Protein AF-A0A9Q3J337-F1 (afdb_monomer)

Radius of gyration: 27.59 Å; Cα contacts (8 Å, |Δi|>4): 199; chains: 1; bounding box: 53×67×73 Å

Secondary structure (DSSP, 8-state):
--BHHHHHHHHHHT-BTTBGGGPPPPPPHHHHHHHHHHHHHTT----S--PPPPTT--GGGHHHHHHHHHHHTT-SS----SSS-TTSHHHHHHHHHHHHHHHHHHHTTTTTTSB--GGG-SHHHHHHHHHHHHHHHHHHHHHHTS-HHHHHHHHHHHHHHHHHHHHHHHHHHHHHHTT-HHHHHHTTSGGGG-SEEEEEETTEEEEEE---TTS-HHHHHHHHHHHHHHHHHHHHHHHHHHHHTT--S-----

Nearest PDB structures (foldseek):
  6s7v-assembly1_A  TM=2.702E-01  e=8.718E+00  Staphylococcus aureus

pLDDT: mean 78.6, std 14.68, range [36.53, 95.12]

Solvent-accessible surface area (backbone atoms only — not comparable to full-atom values): 14930 Å² total; per-residue (Å²): 135,69,45,43,67,56,55,50,50,35,58,59,41,63,34,58,87,90,44,64,87,51,56,57,68,55,65,52,72,66,60,43,51,51,25,48,55,43,33,64,76,70,60,76,63,99,59,96,76,72,79,78,77,70,90,77,54,52,66,88,43,54,66,57,48,51,50,48,61,33,47,73,32,74,35,95,68,61,56,53,54,64,88,54,57,72,88,33,68,58,34,50,50,43,52,50,54,48,51,56,48,49,52,49,33,60,72,42,50,75,42,71,92,32,70,72,65,75,90,53,77,44,66,69,58,47,49,56,54,46,50,59,47,47,56,51,50,43,51,52,50,60,47,69,78,40,56,70,69,58,54,52,53,52,52,50,52,53,51,51,50,52,50,20,41,53,51,19,54,51,51,22,53,50,22,55,74,71,69,35,62,75,65,22,60,62,37,74,45,40,68,74,60,48,61,54,46,86,41,78,54,95,89,39,86,40,78,43,78,51,76,66,81,88,56,52,70,70,61,51,52,50,49,56,48,52,54,50,52,54,50,50,53,50,51,49,54,54,52,54,50,59,57,59,78,66,60,82,88,86,86,84,90,130

Organism: NCBI:txid1389203

Foldseek 3Di:
DQALLNVLVCVQQVPDDPPLLSGDDADDPVLQVQLLVLCVVVVLDQDQDDDADPLPPAPVCLVVVLCVLQVSSVHRGQHHNLVDACPDSSNVSSLSSSLVSSRVCVSNVVCVVHDDDPVCSTSVSSSVVVNVVSVVSSVVVVVSVDDPVVNVVVVVVVVLLVVLLVLLVQLLVLCVVVVNVVSSVCSPDSCSSDQWDFDQDPNDTDIDRDPPPVDDPVNVVVVVVSVVVSVVVVVVVVVVVVVVVPDDDDPDDD

Structure (mmCIF, N/CA/C/O backbone):
data_AF-A0A9Q3J337-F1
#
_entry.id   AF-A0A9Q3J337-F1
#
loop_
_atom_site.group_PDB
_atom_site.id
_atom_site.type_symbol
_atom_site.label_atom_id
_atom_site.label_alt_id
_atom_site.label_comp_id
_atom_site.label_asym_id
_atom_site.label_entity_id
_atom_site.label_seq_id
_atom_site.pdbx_PDB_ins_code
_atom_site.Cartn_x
_atom_site.Cartn_y
_atom_site.Cartn_z
_atom_site.occupancy
_atom_site.B_iso_or_equiv
_atom_site.auth_seq_id
_atom_site.auth_comp_id
_atom_site.auth_asym_id
_atom_site.auth_atom_id
_atom_site.pdbx_PDB_model_num
ATOM 1 N N . MET A 1 1 ? 14.964 -9.872 5.506 1.00 45.00 1 MET A N 1
ATOM 2 C CA . MET A 1 1 ? 15.287 -9.765 4.066 1.00 45.00 1 MET A CA 1
ATOM 3 C C . MET A 1 1 ? 14.376 -8.753 3.402 1.00 45.00 1 MET A C 1
ATOM 5 O O . MET A 1 1 ? 13.174 -8.799 3.635 1.00 45.00 1 MET A O 1
ATOM 9 N N . ARG A 1 2 ? 14.932 -7.830 2.609 1.00 67.38 2 ARG A N 1
ATOM 10 C CA . ARG A 1 2 ? 14.151 -6.995 1.682 1.00 67.38 2 ARG A CA 1
ATOM 11 C C . ARG A 1 2 ? 13.839 -7.856 0.442 1.00 67.38 2 ARG A C 1
ATOM 13 O O . ARG A 1 2 ? 14.670 -8.668 0.058 1.00 67.38 2 ARG A O 1
ATOM 20 N N . SER A 1 3 ? 12.635 -7.760 -0.119 1.00 83.94 3 SER A N 1
ATOM 21 C CA . SER A 1 3 ? 12.259 -8.501 -1.339 1.00 83.94 3 SER A CA 1
ATOM 22 C C . SER A 1 3 ? 12.886 -7.848 -2.577 1.00 83.94 3 SER A C 1
ATOM 24 O O . SER A 1 3 ? 12.997 -6.621 -2.611 1.00 83.94 3 SER A O 1
ATOM 26 N N . ALA A 1 4 ? 13.238 -8.633 -3.601 1.00 87.50 4 ALA A N 1
ATOM 27 C CA . ALA A 1 4 ? 13.721 -8.112 -4.886 1.00 87.50 4 ALA A CA 1
ATOM 28 C C . ALA A 1 4 ? 12.707 -7.142 -5.532 1.00 87.50 4 ALA A C 1
ATOM 30 O O . ALA A 1 4 ? 13.088 -6.089 -6.038 1.00 87.50 4 ALA A O 1
ATOM 31 N N . VAL A 1 5 ? 11.404 -7.432 -5.417 1.00 87.94 5 VAL A N 1
ATOM 32 C CA . VAL A 1 5 ? 10.317 -6.557 -5.905 1.00 87.94 5 VAL A CA 1
ATOM 33 C C . VAL A 1 5 ? 10.336 -5.206 -5.191 1.00 87.94 5 VAL A C 1
ATOM 35 O O . VAL A 1 5 ? 10.196 -4.159 -5.818 1.00 87.94 5 VAL A O 1
ATOM 38 N N . HIS A 1 6 ? 10.553 -5.211 -3.873 1.00 87.31 6 HIS A N 1
ATOM 39 C CA . HIS A 1 6 ? 10.662 -3.975 -3.099 1.00 87.31 6 HIS A CA 1
ATOM 40 C C . HIS A 1 6 ? 11.883 -3.157 -3.533 1.00 87.31 6 HIS A C 1
ATOM 42 O O . HIS A 1 6 ? 11.748 -1.963 -3.784 1.00 87.31 6 HIS A O 1
ATOM 48 N N . ALA A 1 7 ? 13.048 -3.799 -3.670 1.00 88.69 7 ALA A N 1
ATOM 49 C CA . ALA A 1 7 ? 14.272 -3.135 -4.113 1.00 88.69 7 ALA A CA 1
ATOM 50 C C . ALA A 1 7 ? 14.105 -2.492 -5.500 1.00 88.69 7 ALA A C 1
ATOM 52 O O . ALA A 1 7 ? 14.473 -1.334 -5.691 1.00 88.69 7 ALA A O 1
ATOM 53 N N . HIS A 1 8 ? 13.477 -3.204 -6.438 1.00 91.31 8 HIS A N 1
ATOM 54 C CA . HIS A 1 8 ? 13.225 -2.685 -7.779 1.00 91.31 8 HIS A CA 1
ATOM 55 C C . HIS A 1 8 ? 12.235 -1.520 -7.797 1.00 91.31 8 HIS A C 1
ATOM 57 O O . HIS A 1 8 ? 12.436 -0.540 -8.510 1.00 91.31 8 HIS A O 1
ATOM 63 N N . CYS A 1 9 ? 11.192 -1.582 -6.968 1.00 90.38 9 CYS A N 1
ATOM 64 C CA . CYS A 1 9 ? 10.221 -0.498 -6.868 1.00 90.38 9 CYS A CA 1
ATOM 65 C C . CYS A 1 9 ? 10.847 0.783 -6.312 1.00 90.38 9 CYS A C 1
ATOM 67 O O . CYS A 1 9 ? 10.641 1.858 -6.870 1.00 90.38 9 CYS A O 1
ATOM 69 N N . VAL A 1 10 ? 11.663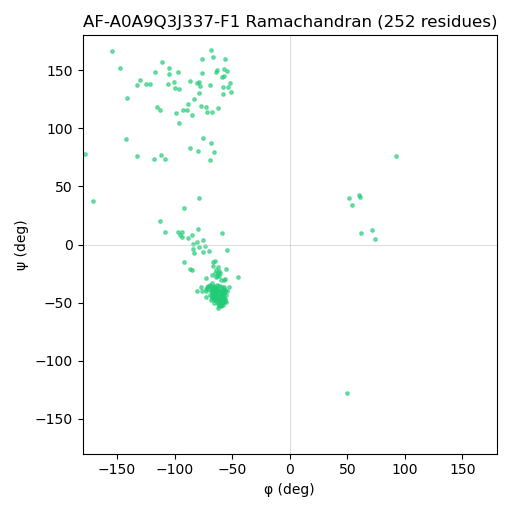 0.658 -5.262 1.00 89.06 10 VAL A N 1
ATOM 70 C CA . VAL A 1 10 ? 12.423 1.777 -4.686 1.00 89.06 10 VAL A CA 1
ATOM 71 C C . VAL A 1 10 ? 13.377 2.377 -5.723 1.00 89.06 10 VAL A C 1
ATOM 73 O O . VAL A 1 10 ? 13.432 3.598 -5.859 1.00 89.06 10 VAL A O 1
ATOM 76 N N . PHE A 1 11 ? 14.063 1.532 -6.501 1.00 90.94 11 PHE A N 1
ATOM 77 C CA . PHE A 1 11 ? 14.939 1.964 -7.591 1.00 90.94 11 PHE A CA 1
ATOM 78 C C . PHE A 1 11 ? 14.189 2.770 -8.665 1.00 9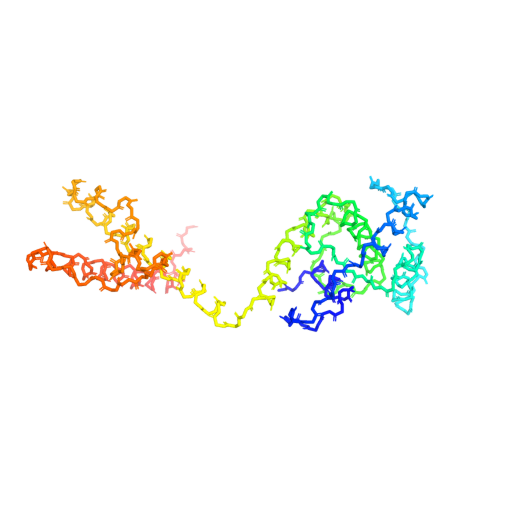0.94 11 PHE A C 1
ATOM 80 O O . PHE A 1 11 ? 14.588 3.895 -8.969 1.00 90.94 11 PHE A O 1
ATOM 87 N N . LEU A 1 12 ? 13.088 2.238 -9.210 1.00 92.56 12 LEU A N 1
ATOM 88 C CA . LEU A 1 12 ? 12.334 2.904 -10.279 1.00 92.56 12 LEU A CA 1
ATOM 89 C C . LEU A 1 12 ? 11.674 4.205 -9.811 1.00 92.56 12 LEU A C 1
ATOM 91 O O . LEU A 1 12 ? 11.737 5.212 -10.515 1.00 92.56 12 LEU A O 1
ATOM 95 N N . LEU A 1 13 ? 11.086 4.206 -8.612 1.00 91.88 13 LEU A N 1
ATOM 96 C CA . LEU A 1 13 ? 10.466 5.397 -8.024 1.00 91.88 13 LEU A CA 1
ATOM 97 C C . LEU A 1 13 ? 11.492 6.409 -7.491 1.00 91.88 13 LEU A C 1
ATOM 99 O O . LEU A 1 13 ? 11.098 7.496 -7.079 1.00 91.88 13 LEU A O 1
ATOM 103 N N . LYS A 1 14 ? 12.790 6.069 -7.495 1.00 88.88 14 LYS A N 1
ATOM 104 C CA . LYS A 1 14 ? 13.887 6.878 -6.936 1.00 88.88 14 LYS A CA 1
ATOM 105 C C . LYS A 1 14 ? 13.667 7.278 -5.471 1.00 88.88 14 LYS A C 1
ATOM 107 O O . LYS A 1 14 ? 14.092 8.350 -5.043 1.00 88.88 14 LYS A O 1
ATOM 112 N N . VAL A 1 15 ? 13.028 6.401 -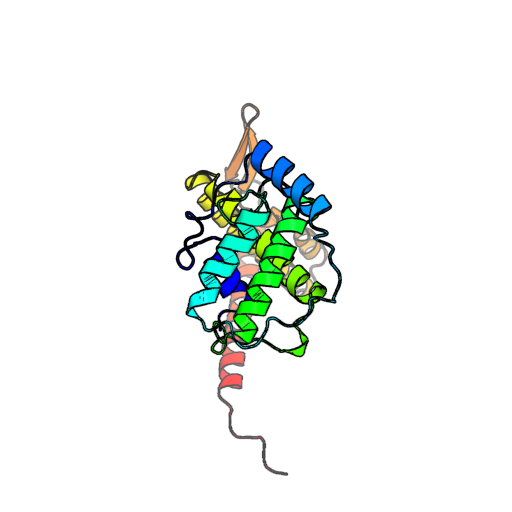4.699 1.00 84.69 15 VAL A N 1
ATOM 113 C CA . VAL A 1 15 ? 12.776 6.618 -3.269 1.00 84.69 15 VAL A CA 1
ATOM 114 C C . VAL A 1 15 ? 14.058 6.330 -2.492 1.00 84.69 15 VAL A C 1
ATOM 116 O O . VAL A 1 15 ? 14.742 5.341 -2.753 1.00 84.69 15 VAL A O 1
ATOM 119 N N . ARG A 1 16 ? 14.407 7.183 -1.524 1.00 74.44 16 ARG A N 1
ATOM 120 C CA . ARG A 1 16 ? 15.533 6.918 -0.615 1.00 74.44 16 ARG A CA 1
ATOM 121 C C . ARG A 1 16 ? 15.034 6.138 0.601 1.00 74.44 16 ARG A C 1
ATOM 123 O O . ARG A 1 16 ? 14.232 6.636 1.383 1.00 74.44 16 ARG A O 1
ATOM 130 N N . ASP A 1 17 ? 15.512 4.907 0.768 1.00 65.06 17 ASP A N 1
ATOM 131 C CA . ASP A 1 17 ? 15.174 4.038 1.904 1.00 65.06 17 ASP A CA 1
ATOM 132 C C . ASP A 1 17 ? 13.656 3.920 2.181 1.00 65.06 17 ASP A C 1
ATOM 134 O O . ASP A 1 17 ? 12.881 3.553 1.301 1.00 65.06 17 ASP A O 1
ATOM 138 N N . LYS A 1 18 ? 13.232 4.156 3.431 1.00 66.62 18 LYS A N 1
ATOM 139 C CA . LYS A 1 18 ? 11.835 4.140 3.893 1.00 66.62 18 LYS A CA 1
ATOM 140 C C . LYS A 1 18 ? 11.203 5.536 3.859 1.00 66.62 18 LYS A C 1
ATOM 142 O O . LYS A 1 18 ? 10.135 5.723 4.443 1.00 66.62 18 LYS A O 1
ATOM 147 N N . ASP A 1 19 ? 11.867 6.514 3.245 1.00 73.06 19 ASP A N 1
ATOM 148 C CA . ASP A 1 19 ? 11.379 7.885 3.184 1.00 73.06 19 ASP A CA 1
ATOM 149 C C . ASP A 1 19 ? 10.439 8.080 1.991 1.00 73.06 19 ASP A C 1
ATOM 151 O O . ASP A 1 19 ? 10.810 8.548 0.911 1.00 73.06 19 ASP A O 1
ATOM 155 N N . PHE A 1 20 ? 9.179 7.710 2.206 1.00 74.25 20 PHE A N 1
ATOM 156 C CA . PHE A 1 20 ? 8.126 7.843 1.205 1.00 74.25 20 PHE A CA 1
ATOM 157 C C . PHE A 1 20 ? 7.720 9.297 0.930 1.00 74.25 20 PHE A C 1
ATOM 159 O O . PHE A 1 20 ? 6.956 9.518 -0.005 1.00 74.25 20 PHE A O 1
ATOM 166 N N . SER A 1 21 ? 8.240 10.290 1.670 1.00 74.12 21 SER A N 1
ATOM 167 C CA . SER A 1 21 ? 8.026 11.709 1.335 1.00 74.12 21 SER A CA 1
ATOM 168 C C . SER A 1 21 ? 8.600 12.072 -0.041 1.00 74.12 21 SER A C 1
ATOM 170 O O . SER A 1 21 ? 8.120 12.996 -0.690 1.00 74.12 21 SER A O 1
ATOM 172 N N . SER A 1 22 ? 9.565 11.280 -0.518 1.00 81.25 22 SER A N 1
ATOM 173 C CA . SER A 1 22 ? 10.190 11.397 -1.836 1.00 81.25 22 SER A CA 1
ATOM 174 C C . SER A 1 22 ? 9.438 10.687 -2.972 1.00 81.25 22 SER A C 1
ATOM 176 O O . SER A 1 22 ? 9.967 10.588 -4.080 1.00 81.25 22 SER A O 1
ATOM 178 N N . LEU A 1 23 ? 8.224 10.168 -2.729 1.00 86.94 23 LEU A N 1
ATOM 179 C CA . LEU A 1 23 ? 7.431 9.537 -3.786 1.00 86.94 23 LEU A CA 1
ATOM 180 C C . LEU A 1 23 ? 7.169 10.526 -4.938 1.00 86.94 23 LEU A C 1
ATOM 182 O O . LEU A 1 23 ? 6.803 11.677 -4.687 1.00 86.94 23 LEU A O 1
ATOM 186 N N . PRO A 1 24 ? 7.316 10.092 -6.204 1.00 88.75 24 PRO A N 1
ATOM 187 C CA . PRO A 1 24 ? 7.120 10.971 -7.346 1.00 88.75 24 PRO A CA 1
ATOM 188 C C . PRO A 1 24 ? 5.671 11.454 -7.426 1.00 88.75 24 PRO A C 1
ATOM 190 O O . PRO A 1 24 ? 4.736 10.728 -7.087 1.00 88.75 24 PRO A O 1
ATOM 193 N N . ALA A 1 25 ? 5.481 12.671 -7.933 1.00 88.94 25 ALA A N 1
ATOM 194 C CA . ALA A 1 25 ? 4.158 13.187 -8.262 1.00 88.94 25 ALA A CA 1
ATOM 195 C C . ALA A 1 25 ? 3.436 12.260 -9.267 1.00 88.94 25 ALA A C 1
ATOM 197 O O . ALA A 1 25 ? 4.112 11.606 -10.083 1.00 88.94 25 ALA A O 1
ATOM 198 N N . PRO A 1 26 ? 2.088 12.210 -9.236 1.00 91.12 26 PRO A N 1
ATOM 199 C CA . PRO A 1 26 ? 1.321 11.507 -10.263 1.00 91.12 26 PRO A CA 1
ATOM 200 C C . PRO A 1 26 ? 1.661 12.051 -11.668 1.00 91.12 26 PRO A C 1
ATOM 202 O O . PRO A 1 26 ? 2.238 13.141 -11.787 1.00 91.12 26 PRO A O 1
ATOM 205 N N . PRO A 1 27 ? 1.388 11.289 -12.741 1.00 93.62 27 PRO A N 1
ATOM 206 C CA . PRO A 1 27 ? 1.545 11.804 -14.099 1.00 93.62 27 PRO A CA 1
ATOM 207 C C . PRO A 1 27 ? 0.571 12.968 -14.332 1.00 93.62 27 PRO A C 1
ATOM 209 O O . PRO A 1 27 ? -0.513 12.995 -13.745 1.00 93.62 27 PRO A O 1
ATOM 212 N N . SER A 1 28 ? 0.929 13.919 -15.198 1.00 93.25 28 SER A N 1
ATOM 213 C CA . SER A 1 28 ? -0.074 14.861 -15.712 1.00 93.25 28 SER A CA 1
ATOM 214 C C . SER A 1 28 ? -1.097 14.128 -16.590 1.00 93.25 28 SER A C 1
ATOM 216 O O . SER A 1 28 ? -0.836 13.027 -17.079 1.00 93.25 28 SER A O 1
ATOM 218 N N . THR A 1 29 ? -2.263 14.738 -16.821 1.00 91.56 29 THR A N 1
ATOM 219 C CA . THR A 1 29 ? -3.286 14.180 -17.723 1.00 91.56 29 THR A CA 1
ATOM 220 C C . THR A 1 29 ? -2.718 13.906 -19.117 1.00 91.56 29 THR A C 1
ATOM 222 O O . THR A 1 29 ? -2.917 12.823 -19.657 1.00 91.56 29 THR A O 1
ATOM 225 N N . GLU A 1 30 ? -1.928 14.842 -19.646 1.00 92.00 30 GLU A N 1
ATOM 226 C CA . GLU A 1 30 ? -1.266 14.717 -20.946 1.00 92.00 30 GLU A CA 1
ATOM 227 C C . GLU A 1 30 ? -0.207 13.600 -20.954 1.00 92.00 30 GLU A C 1
ATOM 229 O O . GLU A 1 30 ? -0.229 12.742 -21.835 1.00 92.00 30 GLU A O 1
ATOM 234 N N . GLU A 1 31 ? 0.673 13.539 -19.938 1.00 91.25 31 GLU A N 1
ATOM 235 C CA . GLU A 1 31 ? 1.664 12.453 -19.793 1.00 91.25 31 GLU A CA 1
ATOM 236 C C . GLU A 1 31 ? 0.969 11.081 -19.774 1.00 91.25 31 GLU A C 1
ATOM 238 O O . GLU A 1 31 ? 1.452 10.114 -20.368 1.00 91.25 31 GLU A O 1
ATOM 243 N N . ARG A 1 32 ? -0.177 10.998 -19.092 1.00 92.75 32 ARG A N 1
ATOM 244 C CA . ARG A 1 32 ? -0.965 9.775 -18.939 1.00 92.75 32 ARG A CA 1
ATOM 245 C C . ARG A 1 32 ? -1.591 9.321 -20.255 1.00 92.75 32 ARG A C 1
ATOM 247 O O . ARG A 1 32 ? -1.497 8.142 -20.590 1.00 92.75 32 ARG A O 1
ATOM 254 N N . GLU A 1 33 ? -2.229 10.232 -20.982 1.00 91.19 33 GLU A N 1
ATOM 255 C CA . GLU A 1 33 ? -2.924 9.936 -22.239 1.00 91.19 33 GLU A CA 1
ATOM 256 C C . GLU A 1 33 ? -1.948 9.546 -23.351 1.00 91.19 33 GLU A C 1
ATOM 258 O O . GLU A 1 33 ? -2.140 8.511 -23.996 1.00 91.19 33 GLU A O 1
ATOM 263 N N . ILE A 1 34 ? -0.851 10.299 -23.501 1.00 91.12 34 ILE A N 1
ATOM 264 C CA . ILE A 1 34 ? 0.201 10.000 -24.481 1.00 91.12 34 ILE A CA 1
ATOM 265 C C . ILE A 1 34 ? 0.786 8.610 -24.223 1.00 91.12 34 ILE A C 1
ATOM 267 O O . ILE A 1 34 ? 0.900 7.807 -25.149 1.00 91.12 34 ILE A O 1
ATOM 271 N N . ALA A 1 35 ? 1.116 8.288 -22.969 1.00 90.62 35 ALA A N 1
ATOM 272 C CA . ALA A 1 35 ? 1.717 7.001 -22.638 1.00 90.62 35 ALA A CA 1
ATOM 273 C C . ALA A 1 35 ? 0.788 5.821 -22.956 1.00 90.62 35 ALA A C 1
ATOM 275 O O . ALA A 1 35 ? 1.243 4.824 -23.518 1.00 90.62 35 ALA A O 1
ATOM 276 N N . ILE A 1 36 ? -0.509 5.933 -22.643 1.00 89.19 36 ILE A N 1
ATOM 277 C CA . ILE A 1 36 ? -1.503 4.893 -22.959 1.00 89.19 36 ILE A CA 1
ATOM 278 C C . ILE A 1 36 ? -1.643 4.728 -24.476 1.00 89.19 36 ILE A C 1
ATOM 280 O O . ILE A 1 36 ? -1.618 3.601 -24.976 1.00 89.19 36 ILE A O 1
ATOM 284 N N . GLN A 1 37 ? -1.748 5.834 -25.217 1.00 89.31 37 GLN A N 1
ATOM 285 C CA . GLN A 1 37 ? -1.861 5.799 -26.672 1.00 89.31 37 GLN A CA 1
ATOM 286 C C . GLN A 1 37 ? -0.633 5.130 -27.298 1.00 89.31 37 GLN A C 1
ATOM 288 O O . GLN A 1 37 ? -0.771 4.197 -28.090 1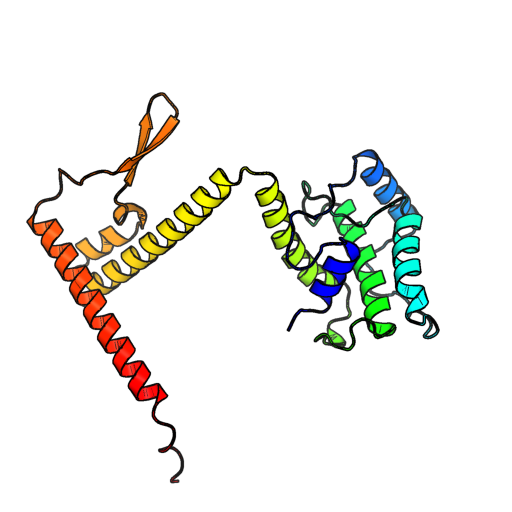.00 89.31 37 GLN A O 1
ATOM 293 N N . VAL A 1 38 ? 0.573 5.562 -26.928 1.00 87.44 38 VAL A N 1
ATOM 294 C CA . VAL A 1 38 ? 1.828 5.013 -27.457 1.00 87.44 38 VAL A CA 1
ATOM 295 C C . VAL A 1 38 ? 1.987 3.537 -27.086 1.00 87.44 38 VAL A C 1
ATOM 297 O O . VAL A 1 38 ? 2.360 2.730 -27.937 1.00 87.44 38 VAL A O 1
ATOM 300 N N . ALA A 1 39 ? 1.633 3.145 -25.860 1.00 85.00 39 ALA A N 1
ATOM 301 C CA . ALA A 1 39 ? 1.662 1.748 -25.429 1.00 85.00 39 ALA A CA 1
ATOM 302 C C . ALA A 1 39 ? 0.776 0.836 -26.290 1.00 85.00 39 ALA A C 1
ATOM 304 O O . ALA A 1 39 ? 1.199 -0.272 -26.634 1.00 85.00 39 ALA A O 1
ATOM 305 N N . GLY A 1 40 ? -0.416 1.313 -26.667 1.00 82.19 40 GLY A N 1
ATOM 306 C CA . GLY A 1 40 ? -1.315 0.606 -27.579 1.00 82.19 40 GLY A CA 1
ATOM 307 C C . GLY A 1 40 ? -0.671 0.336 -28.941 1.00 82.19 40 GLY A C 1
ATOM 308 O O . GLY A 1 40 ? -0.732 -0.786 -29.436 1.00 82.19 40 GLY A O 1
ATOM 309 N N . HIS A 1 41 ? 0.032 1.325 -29.504 1.00 80.88 41 HIS A N 1
ATOM 310 C CA . HIS A 1 41 ? 0.747 1.180 -30.781 1.00 80.88 41 HIS A CA 1
ATOM 311 C C . HIS A 1 41 ? 1.967 0.256 -30.680 1.00 80.88 41 HIS A C 1
ATOM 313 O O . HIS A 1 41 ? 2.265 -0.485 -31.611 1.00 80.88 41 HIS A O 1
ATOM 319 N N . LEU A 1 42 ? 2.669 0.278 -29.545 1.00 77.00 42 LEU A N 1
ATOM 320 C CA . LEU A 1 42 ? 3.849 -0.554 -29.300 1.00 77.00 42 LEU A CA 1
ATOM 321 C C . LEU A 1 42 ? 3.512 -2.007 -28.935 1.00 77.00 42 LEU A C 1
ATOM 323 O O . LEU A 1 42 ? 4.426 -2.798 -28.698 1.00 77.00 42 LEU A O 1
ATOM 327 N N . GLY A 1 43 ? 2.228 -2.363 -28.835 1.00 69.75 43 GLY A N 1
ATOM 328 C CA . GLY A 1 43 ? 1.815 -3.708 -28.451 1.00 69.75 43 GLY A CA 1
ATOM 329 C C . GLY A 1 43 ? 2.310 -4.087 -27.056 1.00 69.75 43 GLY A C 1
ATOM 330 O O . GLY A 1 43 ? 2.757 -5.215 -26.841 1.00 69.75 43 GLY A O 1
ATOM 331 N N . TYR A 1 44 ? 2.258 -3.158 -26.094 1.00 69.56 44 TYR A N 1
ATOM 332 C CA . TYR A 1 44 ? 2.418 -3.491 -24.676 1.00 69.56 44 TYR A CA 1
ATOM 333 C C . TYR A 1 44 ? 1.225 -4.355 -24.237 1.00 69.56 44 TYR A C 1
ATOM 335 O O . TYR A 1 44 ? 0.253 -3.871 -23.670 1.00 69.56 44 TYR A O 1
ATOM 343 N N . VAL A 1 45 ? 1.279 -5.647 -24.563 1.00 60.12 45 VAL A N 1
ATOM 344 C CA . VAL A 1 45 ? 0.270 -6.635 -24.183 1.00 60.12 45 VAL A CA 1
ATOM 345 C C . VAL A 1 45 ? 0.786 -7.410 -22.967 1.00 60.12 45 VAL A C 1
ATOM 347 O O . VAL A 1 45 ? 1.937 -7.862 -22.987 1.00 60.12 45 VAL A O 1
ATOM 350 N N . PRO A 1 46 ? -0.045 -7.639 -21.935 1.00 50.50 46 PRO A N 1
ATOM 351 C CA . PRO A 1 46 ? 0.243 -8.619 -20.899 1.00 50.50 46 PRO A CA 1
ATOM 352 C C . PRO A 1 46 ? 0.155 -10.022 -21.517 1.00 50.50 46 PRO A C 1
ATOM 354 O O . PRO A 1 46 ? -0.902 -10.646 -21.543 1.00 50.50 46 PRO A O 1
ATOM 357 N N . LYS A 1 47 ? 1.250 -10.517 -22.093 1.00 47.19 47 LYS A N 1
ATOM 358 C CA . LYS A 1 47 ? 1.390 -11.927 -22.474 1.00 47.19 47 LYS A CA 1
ATOM 359 C C . LYS A 1 47 ? 2.735 -12.447 -21.986 1.00 47.19 47 LYS A C 1
ATOM 361 O O . LYS A 1 47 ? 3.752 -11.776 -22.142 1.00 47.19 47 LYS A O 1
ATOM 366 N N . ASP A 1 48 ? 2.709 -13.659 -21.434 1.00 45.81 48 ASP A N 1
ATOM 367 C CA . ASP A 1 48 ? 3.819 -14.424 -20.834 1.00 45.81 48 ASP A CA 1
ATOM 368 C C . ASP A 1 48 ? 5.007 -14.722 -21.773 1.00 45.81 48 ASP A C 1
ATOM 370 O O . ASP A 1 48 ? 5.908 -15.482 -21.429 1.00 45.81 48 ASP A O 1
ATOM 374 N N . VAL A 1 49 ? 5.058 -14.116 -22.958 1.00 46.19 49 VAL A N 1
ATOM 375 C CA . VAL A 1 49 ? 6.078 -14.383 -23.971 1.00 46.19 49 VAL A CA 1
ATOM 376 C C . VAL A 1 49 ? 6.865 -13.106 -24.229 1.00 46.19 49 VAL A C 1
ATOM 378 O O . VAL A 1 49 ? 6.711 -12.435 -25.244 1.00 46.19 49 VAL A O 1
ATOM 381 N N . PHE A 1 50 ? 7.714 -12.748 -23.268 1.00 47.44 50 PHE A N 1
ATOM 382 C CA . PHE A 1 50 ? 8.846 -11.870 -23.545 1.00 47.44 50 PHE A CA 1
ATOM 383 C C . PHE A 1 50 ? 10.088 -12.738 -23.724 1.00 47.44 50 PHE A C 1
ATOM 385 O O . PHE A 1 50 ? 10.531 -13.373 -22.758 1.00 47.44 50 PHE A O 1
ATOM 392 N N . ASN A 1 51 ? 10.613 -12.749 -24.955 1.00 48.19 51 ASN A N 1
ATOM 393 C CA . ASN A 1 51 ? 11.882 -13.379 -25.315 1.00 48.19 51 ASN A CA 1
ATOM 394 C C . ASN A 1 51 ? 12.985 -12.891 -24.372 1.00 48.19 51 ASN A C 1
ATOM 396 O O . ASN A 1 51 ? 13.014 -11.716 -23.994 1.00 48.19 51 ASN A O 1
ATOM 400 N N . GLU A 1 52 ? 13.852 -13.813 -23.956 1.00 48.03 52 GLU A N 1
ATOM 401 C CA . GLU A 1 52 ? 14.933 -13.519 -23.022 1.00 48.03 52 GLU A CA 1
ATOM 402 C C . GLU A 1 52 ? 15.780 -12.339 -23.520 1.00 48.03 52 GLU A C 1
ATOM 404 O O . GLU A 1 52 ? 16.130 -12.287 -24.704 1.00 48.03 52 GLU A O 1
ATOM 409 N N . PRO A 1 53 ? 16.133 -11.381 -22.642 1.00 48.22 53 PRO A N 1
ATOM 410 C CA . PRO A 1 53 ? 17.175 -10.427 -22.971 1.00 48.22 53 PRO A CA 1
ATOM 411 C C . PRO A 1 53 ? 18.449 -11.212 -23.283 1.00 48.22 53 PRO A C 1
ATOM 413 O O . PRO A 1 53 ? 18.855 -12.060 -22.489 1.00 48.22 53 PRO A O 1
ATOM 416 N N . SER A 1 54 ? 19.092 -10.925 -24.416 1.00 47.12 54 SER A N 1
ATOM 417 C CA . SER A 1 54 ? 20.406 -11.487 -24.725 1.00 47.12 54 SER A CA 1
ATOM 418 C C . SER A 1 54 ? 21.352 -11.246 -23.543 1.00 47.12 54 SER A C 1
ATOM 420 O O . SER A 1 54 ? 21.465 -10.113 -23.067 1.00 47.12 54 SER A O 1
ATOM 422 N N . THR A 1 55 ? 22.054 -12.289 -23.104 1.00 49.00 55 THR A N 1
ATOM 423 C CA . THR A 1 55 ? 22.972 -12.349 -21.947 1.00 49.00 55 THR A CA 1
ATOM 424 C C . THR A 1 55 ? 24.094 -11.299 -21.933 1.00 49.00 55 THR A C 1
ATOM 426 O O . THR A 1 55 ? 24.827 -11.197 -20.955 1.00 49.00 55 THR A O 1
ATOM 429 N N . GLN A 1 56 ? 24.229 -10.487 -22.983 1.00 47.59 56 GLN A N 1
ATOM 430 C CA . GLN A 1 56 ? 25.248 -9.447 -23.128 1.00 47.59 56 GLN A CA 1
ATOM 431 C C . GLN A 1 56 ? 24.921 -8.101 -22.460 1.00 47.59 56 GLN A C 1
ATOM 433 O O . GLN A 1 56 ? 25.746 -7.190 -22.523 1.00 47.59 56 GLN A O 1
ATOM 438 N N . VAL A 1 57 ? 23.773 -7.936 -21.793 1.00 48.56 57 VAL A N 1
ATOM 439 C CA . VAL A 1 57 ? 23.509 -6.702 -21.030 1.00 48.56 57 VAL A CA 1
ATOM 440 C C . VAL A 1 57 ? 24.236 -6.772 -19.683 1.00 48.56 57 VAL A C 1
ATOM 442 O O . VAL A 1 57 ? 23.658 -7.109 -18.652 1.00 48.56 57 VAL A O 1
ATOM 445 N N . GLN A 1 58 ? 25.536 -6.467 -19.707 1.00 51.97 58 GLN A N 1
ATOM 446 C CA . GLN A 1 58 ? 26.319 -6.171 -18.506 1.00 51.97 58 GLN A CA 1
ATOM 447 C C . GLN A 1 58 ? 25.637 -5.039 -17.711 1.00 51.97 58 GLN A C 1
ATOM 449 O O . GLN A 1 58 ? 24.998 -4.164 -18.301 1.00 51.97 58 GLN A O 1
ATOM 454 N N . SER A 1 59 ? 25.777 -5.037 -16.380 1.00 54.12 59 SER A N 1
ATOM 455 C CA . SER A 1 59 ? 25.120 -4.114 -15.425 1.00 54.12 59 SER A CA 1
ATOM 456 C C . SER A 1 59 ? 25.135 -2.627 -15.822 1.00 54.12 59 SER A C 1
ATOM 458 O O . SER A 1 59 ? 24.201 -1.884 -15.518 1.00 54.12 59 SER A O 1
ATOM 460 N N . GLN A 1 60 ? 26.135 -2.185 -16.595 1.00 52.25 60 GLN A N 1
ATOM 461 C CA . GLN A 1 60 ? 26.226 -0.820 -17.129 1.00 52.25 60 GLN A CA 1
ATOM 462 C C . GLN A 1 60 ? 25.068 -0.433 -18.078 1.00 52.25 60 GLN A C 1
ATOM 464 O O . GLN A 1 60 ? 24.792 0.752 -18.264 1.00 52.25 60 GLN A O 1
ATOM 469 N N . GLY A 1 61 ? 24.336 -1.404 -18.635 1.00 71.69 61 GLY A N 1
ATOM 470 C CA . GLY A 1 61 ? 23.186 -1.180 -19.517 1.00 71.69 61 GLY A CA 1
ATOM 471 C C . GLY A 1 61 ? 21.821 -1.130 -18.819 1.00 71.69 61 GLY A C 1
ATOM 472 O O . GLY A 1 61 ? 20.859 -0.651 -19.419 1.00 71.69 61 GLY A O 1
ATOM 473 N N . PHE A 1 62 ? 21.702 -1.583 -17.565 1.00 80.94 62 PHE A N 1
ATOM 474 C CA . PHE A 1 62 ? 20.403 -1.754 -16.898 1.00 80.94 62 PHE A CA 1
ATOM 475 C C . PHE A 1 62 ? 19.665 -0.423 -16.665 1.00 80.94 62 PHE A C 1
ATOM 477 O O . PHE A 1 62 ? 18.480 -0.289 -16.985 1.00 80.94 62 PHE A O 1
ATOM 484 N N . GLN A 1 63 ? 20.366 0.600 -16.167 1.00 84.31 63 GLN A N 1
ATOM 485 C CA . GLN A 1 63 ? 19.763 1.922 -15.959 1.00 84.31 63 GLN A CA 1
ATOM 486 C C . GLN A 1 63 ? 19.363 2.582 -17.284 1.00 84.31 63 GLN A C 1
ATOM 488 O O . GLN A 1 63 ? 18.294 3.188 -17.377 1.00 84.31 63 GLN A O 1
ATOM 493 N N . SER A 1 64 ? 20.207 2.451 -18.312 1.00 85.75 64 SER A N 1
ATOM 494 C CA . SER A 1 64 ? 19.933 2.953 -19.662 1.00 85.75 64 SER A CA 1
ATOM 495 C C . SER A 1 64 ? 18.730 2.246 -20.281 1.00 85.75 64 SER A C 1
ATOM 497 O O . SER A 1 64 ? 17.869 2.904 -20.854 1.00 85.75 64 SER A O 1
ATOM 499 N N . TYR A 1 65 ? 18.598 0.934 -20.080 1.00 86.31 65 TYR A N 1
ATOM 500 C CA . TYR A 1 65 ? 17.425 0.173 -20.498 1.00 86.31 65 TYR A CA 1
ATOM 501 C C . TYR A 1 65 ? 16.145 0.679 -19.825 1.00 86.31 65 TYR A C 1
ATOM 503 O O . TYR A 1 65 ? 15.163 0.950 -20.511 1.00 86.31 65 TYR A O 1
ATOM 511 N N . CYS A 1 66 ? 16.161 0.884 -18.503 1.00 88.50 66 CYS A N 1
ATOM 512 C CA . CYS A 1 66 ? 14.999 1.414 -17.781 1.00 88.50 66 CYS A CA 1
ATOM 513 C C . CYS A 1 66 ? 14.583 2.796 -18.306 1.00 88.50 66 CYS A C 1
ATOM 515 O O . CYS A 1 66 ? 13.397 3.061 -18.492 1.00 88.50 66 CYS A O 1
ATOM 517 N N . LYS A 1 67 ? 15.558 3.674 -18.582 1.00 89.81 67 LYS A N 1
ATOM 518 C CA . LYS A 1 67 ? 15.301 4.986 -19.194 1.00 89.81 67 LYS A CA 1
ATOM 519 C C . LYS A 1 67 ? 14.724 4.852 -20.602 1.00 89.81 67 LYS A C 1
ATOM 521 O O . LYS A 1 67 ? 13.776 5.559 -20.922 1.00 89.81 67 LYS A O 1
ATOM 526 N N . ASN A 1 68 ? 15.252 3.939 -21.415 1.00 89.06 68 ASN A N 1
ATOM 527 C CA . ASN A 1 68 ? 14.775 3.706 -22.776 1.00 89.06 68 ASN A CA 1
ATOM 528 C C . ASN A 1 68 ? 13.340 3.161 -22.797 1.00 89.06 68 ASN A C 1
ATOM 530 O O . ASN A 1 68 ? 12.550 3.612 -23.619 1.00 89.06 68 ASN A O 1
ATOM 534 N N . GLU A 1 69 ? 12.973 2.249 -21.889 1.00 89.50 69 GLU A N 1
ATOM 535 C CA . GLU A 1 69 ? 11.591 1.753 -21.773 1.00 89.50 69 GLU A CA 1
ATOM 536 C C . GLU A 1 69 ? 10.602 2.876 -21.433 1.00 89.50 69 GLU A C 1
ATOM 538 O O . GLU A 1 69 ? 9.519 2.933 -22.008 1.00 89.50 69 GLU A O 1
ATOM 543 N N . LEU A 1 70 ? 10.982 3.808 -20.553 1.00 92.00 70 LEU A N 1
ATOM 544 C CA . LEU A 1 70 ? 10.163 4.986 -20.254 1.00 92.00 70 LEU A CA 1
ATOM 545 C C . LEU A 1 70 ? 10.105 5.957 -21.442 1.00 92.00 70 LEU A C 1
ATOM 547 O O . LEU A 1 70 ? 9.027 6.425 -21.801 1.00 92.00 70 LEU A O 1
ATOM 551 N N . HIS A 1 71 ? 11.241 6.214 -22.094 1.00 91.38 71 HIS A N 1
ATOM 552 C CA . HIS A 1 71 ? 11.328 7.136 -23.226 1.00 91.38 71 HIS A CA 1
ATOM 553 C C . HIS A 1 71 ? 10.503 6.666 -24.430 1.00 91.38 71 HIS A C 1
ATOM 555 O O . HIS A 1 71 ? 9.856 7.483 -25.080 1.00 91.38 71 HIS A O 1
ATOM 561 N N . LYS A 1 72 ? 10.456 5.351 -24.696 1.00 89.25 72 LYS A N 1
ATOM 562 C CA . LYS A 1 72 ? 9.573 4.762 -25.719 1.00 89.25 72 LYS A CA 1
ATOM 563 C C . LYS A 1 72 ? 8.101 5.106 -25.493 1.00 89.25 72 LYS A C 1
ATOM 565 O O . LYS A 1 72 ? 7.365 5.196 -26.461 1.00 89.25 72 LYS A O 1
ATOM 570 N N . LEU A 1 73 ? 7.690 5.302 -24.240 1.00 89.75 73 LEU A N 1
ATOM 571 C CA . LEU A 1 73 ? 6.327 5.669 -23.847 1.00 89.75 73 LEU A CA 1
ATOM 572 C C . LEU A 1 73 ? 6.128 7.189 -23.712 1.00 89.75 73 LEU A C 1
ATOM 574 O O . LEU A 1 73 ? 5.087 7.623 -23.232 1.00 89.75 73 LEU A O 1
ATOM 578 N N . GLY A 1 74 ? 7.125 8.005 -24.073 1.00 89.94 74 GLY A N 1
ATOM 579 C CA . GLY A 1 74 ? 7.090 9.457 -23.869 1.00 89.94 74 GLY A CA 1
ATOM 580 C C . GLY A 1 74 ? 7.234 9.885 -22.402 1.00 89.94 74 GLY A C 1
ATOM 581 O O . GLY A 1 74 ? 7.004 11.046 -22.068 1.00 89.94 74 GLY A O 1
ATOM 582 N N . LEU A 1 75 ? 7.628 8.973 -21.508 1.00 91.38 75 LEU A N 1
ATOM 583 C CA . LEU A 1 75 ? 7.720 9.228 -20.074 1.00 91.38 75 LEU A CA 1
ATOM 584 C C . LEU A 1 75 ? 9.143 9.608 -19.660 1.00 91.38 75 LEU A C 1
ATOM 586 O O . LEU A 1 75 ? 10.123 8.945 -19.996 1.00 91.38 75 LEU A O 1
ATOM 590 N N . LYS A 1 76 ? 9.258 10.659 -18.843 1.00 90.75 76 LYS A N 1
ATOM 591 C CA . LYS A 1 76 ? 10.544 11.117 -18.276 1.00 90.75 76 LYS A CA 1
ATOM 592 C C . LYS A 1 76 ? 10.911 10.406 -16.971 1.00 90.75 76 LYS A C 1
ATOM 594 O O . LYS A 1 76 ? 12.070 10.417 -16.554 1.00 90.75 76 LYS A O 1
ATOM 599 N N . ARG A 1 77 ? 9.916 9.835 -16.287 1.00 92.56 77 ARG A N 1
ATOM 600 C CA . ARG A 1 77 ? 10.052 9.191 -14.975 1.00 92.56 77 ARG A CA 1
ATOM 601 C C . ARG A 1 77 ? 9.083 8.024 -14.849 1.00 92.56 77 ARG A C 1
ATOM 603 O O . ARG A 1 77 ? 8.003 8.058 -15.428 1.00 92.56 77 ARG A O 1
ATOM 610 N N . PHE A 1 78 ? 9.458 7.044 -14.036 1.00 94.69 78 PHE A N 1
ATOM 611 C CA . PHE A 1 78 ? 8.520 6.044 -13.550 1.00 94.69 78 PHE A CA 1
ATOM 612 C C . PHE A 1 78 ? 7.706 6.653 -12.404 1.00 94.69 78 PHE A C 1
ATOM 614 O O . PHE A 1 78 ? 8.269 7.245 -11.480 1.00 94.69 78 PHE A O 1
ATOM 621 N N . THR A 1 79 ? 6.388 6.532 -12.465 1.00 94.88 79 THR A N 1
ATOM 622 C CA . THR A 1 79 ? 5.474 6.947 -11.398 1.00 94.88 79 THR A CA 1
ATOM 623 C C . THR A 1 79 ? 4.195 6.131 -11.500 1.00 94.88 79 THR A C 1
ATOM 625 O O . THR A 1 79 ? 3.954 5.489 -12.517 1.00 94.88 79 THR A O 1
ATOM 628 N N . TRP A 1 80 ? 3.373 6.169 -10.461 1.00 95.12 80 TRP A N 1
ATOM 629 C CA . TRP A 1 80 ? 2.030 5.612 -10.505 1.00 95.12 80 TRP A CA 1
ATOM 630 C C . TRP A 1 80 ? 1.009 6.740 -10.611 1.00 95.12 80 TRP A C 1
ATOM 632 O O . TRP A 1 80 ? 1.224 7.837 -10.092 1.00 95.12 80 TRP A O 1
ATOM 642 N N . ASP A 1 81 ? -0.137 6.460 -11.223 1.00 94.88 81 ASP A N 1
ATOM 643 C CA . ASP A 1 81 ? -1.320 7.287 -11.022 1.00 94.88 81 ASP A CA 1
ATOM 644 C C . ASP A 1 81 ? -1.895 6.955 -9.636 1.00 94.88 81 ASP A C 1
ATOM 646 O O . ASP A 1 81 ? -2.654 5.998 -9.445 1.00 94.88 81 ASP A O 1
ATOM 650 N N . TRP A 1 82 ? -1.439 7.717 -8.638 1.00 93.19 82 TRP A N 1
ATOM 651 C CA . TRP A 1 82 ? -1.789 7.534 -7.230 1.00 93.19 82 TRP A CA 1
ATOM 652 C C . TRP A 1 82 ? -3.266 7.776 -6.938 1.00 93.19 82 TRP A C 1
ATOM 654 O O . TRP A 1 82 ? -3.798 7.252 -5.952 1.00 93.19 82 TRP A O 1
ATOM 664 N N . GLU A 1 83 ? -3.939 8.563 -7.768 1.00 90.56 83 GLU A N 1
ATOM 665 C CA . GLU A 1 83 ? -5.346 8.898 -7.595 1.00 90.56 83 GLU A CA 1
ATOM 666 C C . GLU A 1 83 ? -6.213 7.749 -8.115 1.00 90.56 83 GLU A C 1
ATOM 668 O O . GLU A 1 83 ? -7.115 7.282 -7.406 1.00 90.56 83 GLU A O 1
ATOM 673 N N . SER A 1 84 ? -5.813 7.162 -9.240 1.00 92.38 84 SER A N 1
ATOM 674 C CA . SER A 1 84 ? -6.491 6.050 -9.909 1.00 92.38 84 SER A CA 1
ATOM 675 C C . SER A 1 84 ? -6.294 4.671 -9.258 1.00 92.38 84 SER A C 1
ATOM 677 O O . SER A 1 84 ? -5.395 4.445 -8.440 1.00 92.38 84 SER A O 1
ATOM 679 N N . SER A 1 85 ? -7.189 3.724 -9.559 1.00 93.12 85 SER A N 1
ATOM 680 C CA . SER A 1 85 ? -7.089 2.328 -9.101 1.00 93.12 85 SER A CA 1
ATOM 681 C C . SER A 1 85 ? -5.910 1.592 -9.751 1.00 93.12 85 SER A C 1
ATOM 683 O O . SER A 1 85 ? -5.310 2.071 -10.712 1.00 93.12 85 SER A O 1
ATOM 685 N N . TRP A 1 86 ? -5.573 0.411 -9.225 1.00 92.44 86 TRP A N 1
ATOM 686 C CA . TRP A 1 86 ? -4.554 -0.461 -9.820 1.00 92.44 86 TRP A CA 1
ATOM 687 C C . TRP A 1 86 ? -4.905 -0.858 -11.263 1.00 92.44 86 TRP A C 1
ATOM 689 O O . TRP A 1 86 ? -4.040 -0.829 -12.127 1.00 92.44 86 TRP A O 1
ATOM 699 N N . GLN A 1 87 ? -6.187 -1.124 -11.525 1.00 91.69 87 GLN A N 1
ATOM 700 C CA . GLN A 1 87 ? -6.737 -1.523 -12.828 1.00 91.69 87 GLN A CA 1
ATOM 701 C C . GLN A 1 87 ? -6.845 -0.359 -13.828 1.00 91.69 87 GLN A C 1
ATOM 703 O O . GLN A 1 87 ? -7.428 -0.497 -14.898 1.00 91.69 87 GLN A O 1
ATOM 708 N N . HIS A 1 88 ? -6.368 0.834 -13.470 1.00 92.69 88 HIS A N 1
ATOM 709 C CA . HIS A 1 88 ? -6.362 1.951 -14.401 1.00 92.69 88 HIS A CA 1
ATOM 710 C C . HIS A 1 88 ? -5.345 1.679 -15.524 1.00 92.69 88 HIS A C 1
ATOM 712 O O . HIS A 1 88 ? -4.216 1.303 -15.200 1.00 92.69 88 HIS A O 1
ATOM 718 N N . PRO A 1 89 ? -5.656 1.949 -16.809 1.00 91.81 89 PRO A N 1
ATOM 719 C CA . PRO A 1 89 ? -4.783 1.590 -17.934 1.00 91.81 89 PRO A CA 1
ATOM 720 C C . PRO A 1 89 ? -3.338 2.092 -17.801 1.00 91.81 89 PRO A C 1
ATOM 722 O O . PRO A 1 89 ? -2.387 1.396 -18.141 1.00 91.81 89 PRO A O 1
ATOM 725 N N . PHE A 1 90 ? -3.150 3.290 -17.240 1.00 94.06 90 PHE A N 1
ATOM 726 C CA . PHE A 1 90 ? -1.811 3.811 -16.947 1.00 94.06 90 PHE A CA 1
ATOM 727 C C . PHE A 1 90 ? -1.052 2.975 -15.904 1.00 94.06 90 PHE A C 1
ATOM 729 O O . PHE A 1 90 ? 0.139 2.722 -16.058 1.00 94.06 90 PHE A O 1
ATOM 736 N N . ASN A 1 91 ? -1.723 2.539 -14.837 1.00 94.31 91 ASN A N 1
ATOM 737 C CA . ASN A 1 91 ? -1.092 1.729 -13.798 1.00 94.31 91 ASN A CA 1
ATOM 738 C C . ASN A 1 91 ? -0.799 0.312 -14.314 1.00 94.31 91 ASN A C 1
ATOM 740 O O . ASN A 1 91 ? 0.272 -0.216 -14.031 1.00 94.31 91 ASN A O 1
ATOM 744 N N . GLU A 1 92 ? -1.658 -0.259 -15.159 1.00 91.38 92 GLU A N 1
ATOM 745 C CA . GLU A 1 92 ? -1.361 -1.515 -15.864 1.00 91.38 92 GLU A CA 1
ATOM 746 C C . GLU A 1 92 ? -0.157 -1.379 -16.815 1.00 91.38 92 GLU A C 1
ATOM 748 O O . GLU A 1 92 ? 0.701 -2.260 -16.903 1.00 91.38 92 GLU A O 1
ATOM 753 N N . LEU A 1 93 ? -0.021 -0.235 -17.491 1.00 92.31 93 LEU A N 1
ATOM 754 C CA . LEU A 1 93 ? 1.162 0.068 -18.294 1.00 92.31 93 LEU A CA 1
ATOM 755 C C . LEU A 1 93 ? 2.432 0.137 -17.434 1.00 92.31 93 LEU A C 1
ATOM 757 O O . LEU A 1 93 ? 3.460 -0.448 -17.782 1.00 92.31 93 LEU A O 1
ATOM 761 N N . MET A 1 94 ? 2.370 0.812 -16.288 1.00 94.31 94 MET A N 1
ATOM 762 C CA . MET A 1 94 ? 3.504 0.919 -15.367 1.00 94.31 94 MET A CA 1
ATOM 763 C C . MET A 1 94 ? 3.865 -0.423 -14.724 1.00 94.31 94 MET A C 1
ATOM 765 O O . MET A 1 94 ? 5.052 -0.700 -14.535 1.00 94.31 94 MET A O 1
ATOM 769 N N . SER A 1 95 ? 2.898 -1.307 -14.459 1.00 92.62 95 SER A N 1
ATOM 770 C CA . SER A 1 95 ? 3.196 -2.669 -14.003 1.00 92.62 95 SER A CA 1
ATOM 771 C C . SER A 1 95 ? 3.908 -3.494 -15.074 1.00 92.62 95 SER A C 1
ATOM 773 O O . SER A 1 95 ? 4.820 -4.254 -14.746 1.00 92.62 95 SER A O 1
ATOM 775 N N . MET A 1 96 ? 3.581 -3.303 -16.356 1.00 89.62 96 MET A N 1
ATOM 776 C CA . MET A 1 96 ? 4.319 -3.934 -17.456 1.00 89.62 96 MET A CA 1
ATOM 777 C C . MET A 1 96 ? 5.748 -3.403 -17.587 1.00 89.62 96 MET A C 1
ATOM 779 O O . MET A 1 96 ? 6.681 -4.200 -17.713 1.00 89.62 96 MET A O 1
ATOM 783 N N . VAL A 1 97 ? 5.940 -2.080 -17.527 1.00 91.50 97 VAL A N 1
ATOM 784 C CA . VAL A 1 97 ? 7.280 -1.464 -17.545 1.00 91.50 97 VAL A CA 1
ATOM 785 C C . VAL A 1 97 ? 8.123 -2.020 -16.404 1.00 91.50 97 VAL A C 1
ATOM 787 O O . VAL A 1 97 ? 9.225 -2.510 -16.649 1.00 91.50 97 VAL A O 1
ATOM 790 N N . PHE A 1 98 ? 7.573 -2.031 -15.186 1.00 93.31 98 PHE A N 1
ATOM 791 C CA . PHE A 1 98 ? 8.233 -2.614 -14.024 1.00 93.31 98 PHE A CA 1
ATOM 792 C C . PHE A 1 98 ? 8.616 -4.068 -14.266 1.00 93.31 98 PHE A C 1
ATOM 794 O O . PHE A 1 98 ? 9.744 -4.452 -13.989 1.00 93.31 98 PHE A O 1
ATOM 801 N N . TYR A 1 99 ? 7.695 -4.901 -14.758 1.00 90.38 99 TYR A N 1
ATOM 802 C CA . TYR A 1 99 ? 7.973 -6.322 -14.945 1.00 90.38 99 TYR A CA 1
ATOM 803 C C . TYR A 1 99 ? 9.124 -6.551 -15.931 1.00 90.38 99 TYR A C 1
ATOM 805 O O . TYR A 1 99 ? 10.023 -7.345 -15.650 1.00 90.38 99 TYR A O 1
ATOM 813 N N . ARG A 1 100 ? 9.156 -5.814 -17.048 1.00 87.50 100 ARG A N 1
ATOM 814 C CA . ARG A 1 100 ? 10.235 -5.912 -18.045 1.00 87.50 100 ARG A CA 1
ATOM 815 C C . ARG A 1 100 ? 11.589 -5.524 -17.465 1.00 87.50 100 ARG A C 1
ATOM 817 O O . ARG A 1 100 ? 12.567 -6.250 -17.642 1.00 87.50 100 ARG A O 1
ATOM 824 N N . THR A 1 101 ? 11.6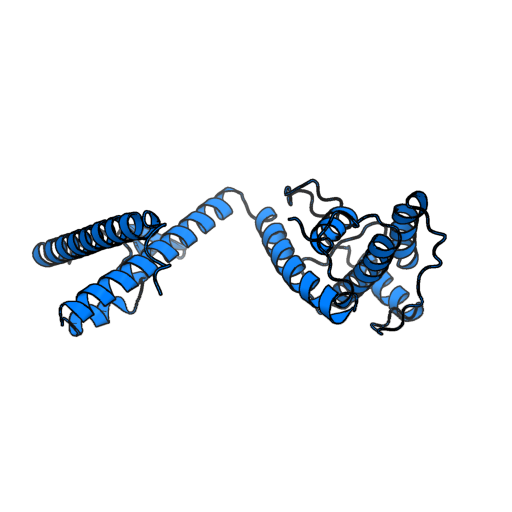51 -4.401 -16.755 1.00 89.81 101 THR A N 1
ATOM 825 C CA . THR A 1 101 ? 12.893 -3.945 -16.125 1.00 89.81 101 THR A CA 1
ATOM 826 C C . THR A 1 101 ? 13.298 -4.861 -14.972 1.00 89.81 101 THR A C 1
ATOM 828 O O . THR A 1 101 ? 14.479 -5.144 -14.799 1.00 89.81 101 THR A O 1
ATOM 831 N N . PHE A 1 102 ? 12.337 -5.404 -14.226 1.00 89.56 102 PHE A N 1
ATOM 832 C CA . PHE A 1 102 ? 12.589 -6.333 -13.130 1.00 89.56 102 PHE A CA 1
ATOM 833 C C . PHE A 1 102 ? 13.192 -7.641 -13.637 1.00 89.56 102 PHE A C 1
ATOM 835 O O . PHE A 1 102 ? 14.190 -8.108 -13.093 1.00 89.56 102 PHE A O 1
ATOM 842 N N . ARG A 1 103 ? 12.645 -8.200 -14.723 1.00 84.94 103 ARG A N 1
ATOM 843 C CA . ARG A 1 103 ? 13.211 -9.387 -15.373 1.00 84.94 103 ARG A CA 1
ATOM 844 C C . ARG A 1 103 ? 14.641 -9.160 -15.833 1.00 84.94 103 ARG A C 1
ATOM 846 O O . ARG A 1 103 ? 15.485 -10.013 -15.572 1.00 84.94 103 ARG A O 1
ATOM 853 N N . LEU A 1 104 ? 14.916 -8.022 -16.473 1.00 85.00 104 LEU A N 1
ATOM 854 C CA . LEU A 1 104 ? 16.277 -7.691 -16.883 1.00 85.00 104 LEU A CA 1
ATOM 855 C C . LEU A 1 104 ? 17.216 -7.649 -15.673 1.00 85.00 104 LEU A C 1
ATOM 857 O O . LEU A 1 104 ? 18.265 -8.276 -15.720 1.00 85.00 104 LEU A O 1
ATOM 861 N N . ALA A 1 105 ? 16.803 -7.006 -14.577 1.00 86.88 105 ALA A N 1
ATOM 862 C CA . ALA A 1 105 ? 17.589 -6.927 -13.345 1.00 86.88 105 ALA A CA 1
ATOM 863 C C . ALA A 1 105 ? 17.884 -8.303 -12.718 1.00 86.88 105 ALA A C 1
ATOM 865 O O . ALA A 1 105 ? 18.960 -8.524 -12.159 1.00 86.88 105 ALA A O 1
ATOM 866 N N . LEU A 1 106 ? 16.935 -9.243 -12.805 1.00 84.38 106 LEU A N 1
ATOM 867 C CA . LEU A 1 106 ? 17.133 -10.619 -12.346 1.00 84.38 106 LEU A CA 1
ATOM 868 C C . LEU A 1 106 ? 18.160 -11.371 -13.209 1.00 84.38 106 LEU A C 1
ATOM 870 O O . LEU A 1 106 ? 18.942 -12.150 -12.666 1.00 84.38 106 LEU A O 1
ATOM 874 N N . VAL A 1 107 ? 18.177 -11.135 -14.526 1.00 80.12 107 VAL A N 1
ATOM 875 C CA . VAL A 1 107 ? 19.130 -11.759 -15.466 1.00 80.12 107 VAL A CA 1
ATOM 876 C C . VAL A 1 107 ? 20.516 -11.120 -15.367 1.00 80.12 107 VAL A C 1
ATOM 878 O O . VAL A 1 107 ? 21.517 -11.829 -15.354 1.00 80.12 107 VAL A O 1
ATOM 881 N N . SER A 1 108 ? 20.596 -9.796 -15.224 1.00 75.06 108 SER A N 1
ATOM 882 C CA . SER A 1 108 ? 21.853 -9.044 -15.127 1.00 75.06 108 SER A CA 1
ATOM 883 C C . SER A 1 108 ? 22.498 -9.096 -13.736 1.00 75.06 108 SER A C 1
ATOM 885 O O . SER A 1 108 ? 23.413 -8.331 -13.448 1.00 75.06 108 SER A O 1
ATOM 887 N N . THR A 1 109 ? 22.040 -9.995 -12.857 1.00 75.81 109 THR A N 1
ATOM 888 C CA . THR A 1 109 ? 22.524 -10.208 -11.479 1.00 75.81 109 THR A CA 1
ATOM 889 C C . THR A 1 109 ? 22.382 -9.019 -10.521 1.00 75.81 109 THR A C 1
ATOM 891 O O . THR A 1 109 ? 22.827 -9.111 -9.382 1.00 75.81 109 THR A O 1
ATOM 894 N N . GLU A 1 110 ? 21.675 -7.945 -10.883 1.00 81.50 110 GLU A N 1
ATOM 895 C CA . GLU A 1 110 ? 21.471 -6.763 -10.017 1.00 81.50 110 GLU A CA 1
ATOM 896 C C . GLU A 1 110 ? 20.820 -7.126 -8.675 1.00 81.50 110 GLU A C 1
ATOM 898 O O . GLU A 1 110 ? 21.075 -6.500 -7.645 1.00 81.50 110 GLU A O 1
ATOM 903 N N . TYR A 1 111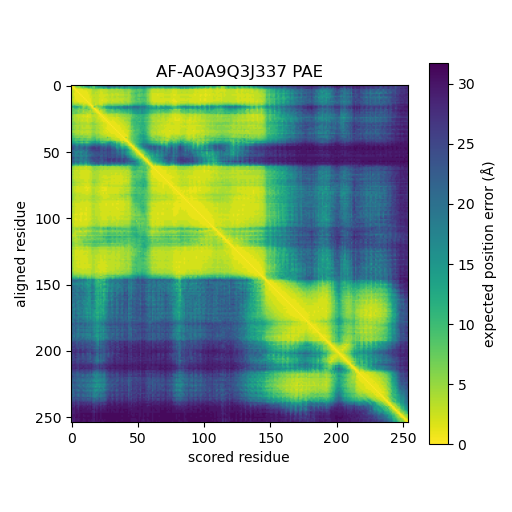 ? 19.990 -8.177 -8.673 1.00 85.25 111 TYR A N 1
ATOM 904 C CA . TYR A 1 111 ? 19.266 -8.635 -7.488 1.00 85.25 111 TYR A CA 1
ATOM 905 C C . TYR A 1 111 ? 19.691 -10.004 -6.952 1.00 85.25 111 TYR A C 1
ATOM 907 O O . TYR A 1 111 ? 18.947 -10.603 -6.178 1.00 85.25 111 TYR A O 1
ATOM 915 N N . HIS A 1 112 ? 20.893 -10.482 -7.285 1.00 80.19 112 HIS A N 1
ATOM 916 C CA . HIS A 1 112 ? 21.376 -11.798 -6.841 1.00 80.19 112 HIS A CA 1
ATOM 917 C C . HIS A 1 112 ? 21.483 -11.950 -5.308 1.00 80.19 112 HIS A C 1
ATOM 919 O O . HIS A 1 112 ? 21.379 -13.059 -4.792 1.00 80.19 112 HIS A O 1
ATOM 925 N N . HIS A 1 113 ? 21.634 -10.844 -4.568 1.00 82.94 113 HIS A N 1
ATOM 926 C CA . HIS A 1 113 ? 21.650 -10.828 -3.098 1.00 82.94 113 HIS A CA 1
ATOM 927 C C . HIS A 1 113 ? 20.255 -10.812 -2.441 1.00 82.94 113 HIS A C 1
ATOM 929 O O . HIS A 1 113 ? 20.149 -10.892 -1.215 1.00 82.94 113 HIS A O 1
ATOM 935 N N . TYR A 1 114 ? 19.179 -10.660 -3.217 1.00 84.44 114 TYR A N 1
ATOM 936 C CA . TYR A 1 114 ? 17.812 -10.642 -2.699 1.00 84.44 114 TYR A CA 1
ATOM 937 C C . TYR A 1 114 ? 17.157 -12.017 -2.838 1.00 84.44 114 TYR A C 1
ATOM 939 O O . TYR A 1 114 ? 17.402 -12.755 -3.786 1.00 84.44 114 TYR A O 1
ATOM 947 N N . CYS A 1 115 ? 16.259 -12.354 -1.910 1.00 76.69 115 CYS A N 1
ATOM 948 C CA . CYS A 1 115 ? 15.498 -13.595 -2.014 1.00 76.69 115 CYS A CA 1
ATOM 949 C C . CYS A 1 115 ? 14.465 -13.482 -3.135 1.00 76.69 115 CYS A C 1
ATOM 951 O O . CYS A 1 115 ? 13.509 -12.707 -3.028 1.00 76.69 115 CYS A O 1
ATOM 953 N N . TRP A 1 116 ? 14.652 -14.277 -4.184 1.00 84.25 116 TRP A N 1
ATOM 954 C CA . TRP A 1 116 ? 13.714 -14.419 -5.287 1.00 84.25 116 TRP A CA 1
ATOM 955 C C . TRP A 1 116 ? 13.657 -15.879 -5.734 1.00 84.25 116 TRP A C 1
ATOM 957 O O . TRP A 1 116 ? 14.692 -16.472 -6.034 1.00 84.25 116 TRP A O 1
ATOM 967 N N . ASN A 1 117 ? 12.454 -16.457 -5.782 1.00 82.31 117 ASN A N 1
ATOM 968 C CA . ASN A 1 117 ? 12.268 -17.763 -6.407 1.00 82.31 117 ASN A CA 1
ATOM 969 C C . ASN A 1 117 ? 12.126 -17.563 -7.921 1.00 82.31 117 ASN A C 1
ATOM 971 O O . ASN A 1 117 ? 11.254 -16.815 -8.365 1.00 82.31 117 ASN A O 1
ATOM 975 N N . LYS A 1 118 ? 12.959 -18.246 -8.710 1.00 78.25 118 LYS A N 1
ATOM 976 C CA . LYS A 1 118 ? 12.914 -18.199 -10.176 1.00 78.25 118 LYS A CA 1
ATOM 977 C C . LYS A 1 118 ? 11.564 -18.669 -10.729 1.00 78.25 118 LYS A C 1
ATOM 979 O O . LYS A 1 118 ? 11.107 -18.094 -11.711 1.00 78.25 118 LYS A O 1
ATOM 984 N N . ASP A 1 119 ? 10.882 -19.587 -10.045 1.00 78.69 119 ASP A N 1
ATOM 985 C CA . ASP A 1 119 ? 9.554 -20.084 -10.445 1.00 78.69 119 ASP A CA 1
ATOM 986 C C . ASP A 1 119 ? 8.461 -19.005 -10.358 1.00 78.69 119 ASP A C 1
ATOM 988 O O . ASP A 1 119 ? 7.403 -19.104 -10.975 1.00 78.69 119 ASP A O 1
ATOM 992 N N . HIS A 1 120 ? 8.715 -17.928 -9.609 1.00 81.81 120 HIS A N 1
ATOM 993 C CA . HIS A 1 120 ? 7.805 -16.790 -9.486 1.00 81.81 120 HIS A CA 1
ATOM 994 C C . HIS A 1 120 ? 8.032 -15.726 -10.573 1.00 81.81 120 HIS A C 1
ATOM 996 O O . HIS A 1 120 ? 7.407 -14.667 -10.528 1.00 81.81 120 HIS A O 1
ATOM 1002 N N . ASN A 1 121 ? 8.908 -15.975 -11.556 1.00 80.00 121 ASN A N 1
ATOM 1003 C CA . ASN A 1 121 ? 9.255 -15.030 -12.623 1.00 80.00 121 ASN A CA 1
ATOM 1004 C C . ASN A 1 121 ? 8.216 -14.944 -13.760 1.00 80.00 121 ASN A C 1
ATOM 1006 O O . ASN A 1 121 ? 8.566 -14.827 -14.933 1.00 80.00 121 ASN A O 1
ATOM 1010 N N . ASN A 1 122 ? 6.931 -14.980 -13.425 1.00 84.31 122 ASN A N 1
ATOM 1011 C CA . ASN A 1 122 ? 5.834 -14.764 -14.367 1.00 84.31 122 ASN A CA 1
ATOM 1012 C C . ASN A 1 122 ? 5.129 -13.436 -14.067 1.00 84.31 122 ASN A C 1
ATOM 1014 O O . ASN A 1 122 ? 5.211 -12.911 -12.949 1.00 84.31 122 ASN A O 1
ATOM 1018 N N . TYR A 1 123 ? 4.456 -12.877 -15.073 1.00 85.56 123 TYR A N 1
ATOM 1019 C CA . TYR A 1 123 ? 3.840 -11.559 -14.936 1.00 85.56 123 TYR A CA 1
ATOM 1020 C C . TYR A 1 123 ? 2.760 -11.549 -13.853 1.00 85.56 123 TYR A C 1
ATOM 1022 O O . TYR A 1 123 ? 2.742 -10.640 -13.030 1.00 85.56 123 TYR A O 1
ATOM 1030 N N . GLY A 1 124 ? 1.905 -12.575 -13.800 1.00 86.12 124 GLY A N 1
ATOM 1031 C CA . GLY A 1 124 ? 0.787 -12.635 -12.855 1.00 86.12 124 GLY A CA 1
ATOM 1032 C C . GLY A 1 124 ? 1.226 -12.588 -11.389 1.00 86.12 124 GLY A C 1
ATOM 1033 O O . GLY A 1 124 ? 0.688 -11.807 -10.602 1.00 86.12 124 GLY A O 1
ATOM 1034 N N . VAL A 1 125 ? 2.246 -13.366 -11.017 1.00 87.31 125 VAL A N 1
ATOM 1035 C CA . VAL A 1 125 ? 2.783 -13.385 -9.649 1.00 87.31 125 VAL A CA 1
ATOM 1036 C C . VAL A 1 125 ? 3.449 -12.054 -9.305 1.00 87.31 125 VAL A C 1
ATOM 1038 O O . VAL A 1 125 ? 3.199 -11.509 -8.227 1.00 87.31 125 VAL A O 1
ATOM 1041 N N . VAL A 1 126 ? 4.261 -11.494 -10.210 1.00 88.38 126 VAL A N 1
ATOM 1042 C CA . VAL A 1 126 ? 4.902 -10.190 -9.980 1.00 88.38 126 VAL A CA 1
ATOM 1043 C C . VAL A 1 126 ? 3.851 -9.086 -9.862 1.00 88.38 126 VAL A C 1
ATOM 1045 O O . VAL A 1 126 ? 3.906 -8.310 -8.911 1.00 88.38 126 VAL A O 1
ATOM 1048 N N . ALA A 1 127 ? 2.856 -9.052 -10.749 1.00 89.06 127 ALA A N 1
ATOM 1049 C CA . ALA A 1 127 ? 1.768 -8.080 -10.727 1.00 89.06 127 ALA A CA 1
ATOM 1050 C C . ALA A 1 127 ? 0.958 -8.157 -9.423 1.00 89.06 127 ALA A C 1
ATOM 1052 O O . ALA A 1 127 ? 0.706 -7.125 -8.810 1.00 89.06 127 ALA A O 1
ATOM 1053 N N . ALA A 1 128 ? 0.634 -9.356 -8.928 1.00 89.56 128 ALA A N 1
ATOM 1054 C CA . ALA A 1 128 ? -0.067 -9.521 -7.652 1.00 89.56 128 ALA A CA 1
ATOM 1055 C C . ALA A 1 128 ? 0.761 -9.027 -6.448 1.00 89.56 128 ALA A C 1
ATOM 1057 O O . ALA A 1 128 ? 0.235 -8.415 -5.512 1.00 89.56 128 ALA A O 1
ATOM 1058 N N . LEU A 1 129 ? 2.078 -9.270 -6.451 1.00 89.81 129 LEU A N 1
ATOM 1059 C CA . LEU A 1 129 ? 2.982 -8.729 -5.430 1.00 89.81 129 LEU A CA 1
ATOM 1060 C C . LEU A 1 129 ? 3.069 -7.202 -5.513 1.00 89.81 129 LEU A C 1
ATOM 1062 O O . LEU A 1 129 ? 3.070 -6.521 -4.483 1.00 89.81 129 LEU A O 1
ATOM 1066 N N . MET A 1 130 ? 3.115 -6.668 -6.730 1.00 90.38 130 MET A N 1
ATOM 1067 C CA . MET A 1 130 ? 3.131 -5.236 -6.977 1.00 90.38 130 MET A CA 1
ATOM 1068 C C . MET A 1 130 ? 1.830 -4.557 -6.575 1.00 90.38 130 MET A C 1
ATOM 1070 O O . MET A 1 130 ? 1.906 -3.509 -5.955 1.00 90.38 130 MET A O 1
ATOM 1074 N N . GLU A 1 131 ? 0.662 -5.137 -6.840 1.00 93.19 131 GLU A N 1
ATOM 1075 C CA . GLU A 1 131 ? -0.636 -4.571 -6.455 1.00 93.19 131 GLU A CA 1
ATOM 1076 C C . GLU A 1 131 ? -0.729 -4.376 -4.935 1.00 93.19 131 GLU A C 1
ATOM 1078 O O . GLU A 1 131 ? -1.124 -3.313 -4.437 1.00 93.19 131 GLU A O 1
ATOM 1083 N N . ARG A 1 132 ? -0.286 -5.385 -4.171 1.00 90.75 132 ARG A N 1
ATOM 1084 C CA . ARG A 1 132 ? -0.190 -5.294 -2.705 1.00 90.75 132 ARG A CA 1
ATOM 1085 C C . ARG A 1 132 ? 0.731 -4.152 -2.286 1.00 90.75 132 ARG A C 1
ATOM 1087 O O . ARG A 1 132 ? 0.413 -3.408 -1.355 1.00 90.75 132 ARG A O 1
ATOM 1094 N N . TYR A 1 133 ? 1.865 -4.003 -2.969 1.00 88.94 133 TYR A N 1
ATOM 1095 C CA . TYR A 1 133 ? 2.830 -2.955 -2.663 1.00 88.94 133 TYR A CA 1
ATOM 1096 C C . TYR A 1 133 ? 2.346 -1.561 -3.086 1.00 88.94 133 TYR A C 1
ATOM 1098 O O . TYR A 1 133 ? 2.474 -0.619 -2.311 1.00 88.94 133 TYR A O 1
ATOM 1106 N N . PHE A 1 134 ? 1.701 -1.430 -4.243 1.00 91.25 134 PHE A N 1
ATOM 1107 C CA . PHE A 1 134 ? 1.038 -0.217 -4.711 1.00 91.25 134 PHE A CA 1
ATOM 1108 C C . PHE A 1 134 ? -0.032 0.230 -3.720 1.00 91.25 134 PHE A C 1
ATOM 1110 O O . PHE A 1 134 ? -0.054 1.391 -3.332 1.00 91.25 134 PHE A O 1
ATOM 1117 N N . THR A 1 135 ? -0.869 -0.687 -3.230 1.00 91.38 135 THR A N 1
ATOM 1118 C CA . THR A 1 135 ? -1.894 -0.367 -2.225 1.00 91.38 135 THR A CA 1
ATOM 1119 C C . THR A 1 135 ? -1.272 0.179 -0.938 1.00 91.38 135 THR A C 1
ATOM 1121 O O . THR A 1 135 ? -1.780 1.136 -0.347 1.00 91.38 135 THR A O 1
ATOM 1124 N N . TYR A 1 136 ? -0.144 -0.398 -0.515 1.00 89.44 136 TYR A N 1
ATOM 1125 C CA . TYR A 1 136 ? 0.643 0.128 0.594 1.00 89.44 136 TYR A CA 1
ATOM 1126 C C . TYR A 1 136 ? 1.184 1.535 0.289 1.00 89.44 136 TYR A C 1
ATOM 1128 O O . TYR A 1 136 ? 0.894 2.463 1.042 1.00 89.44 136 TYR A O 1
ATOM 1136 N N . LEU A 1 137 ? 1.892 1.721 -0.829 1.00 89.00 137 LEU A N 1
ATOM 1137 C CA . LEU A 1 137 ? 2.488 3.003 -1.217 1.00 89.00 137 LEU A CA 1
ATOM 1138 C C . LEU A 1 137 ? 1.443 4.102 -1.419 1.00 89.00 137 LEU A C 1
ATOM 1140 O O . LEU A 1 137 ? 1.623 5.203 -0.919 1.00 89.00 137 LEU A O 1
ATOM 1144 N N . LYS A 1 138 ? 0.313 3.803 -2.065 1.00 90.69 138 LYS A N 1
ATOM 1145 C CA . LYS A 1 138 ? -0.817 4.723 -2.248 1.00 90.69 138 LYS A CA 1
ATOM 1146 C C . LYS A 1 138 ? -1.376 5.194 -0.908 1.00 90.69 138 LYS A C 1
ATOM 1148 O O . LYS A 1 138 ? -1.764 6.353 -0.770 1.00 90.69 138 LYS A O 1
ATOM 1153 N N . ARG A 1 139 ? -1.413 4.322 0.106 1.00 87.44 139 ARG A N 1
ATOM 1154 C CA . ARG A 1 139 ? -1.819 4.708 1.463 1.00 87.44 139 ARG A CA 1
ATOM 1155 C C . ARG A 1 139 ? -0.807 5.653 2.107 1.00 87.44 139 ARG A C 1
ATOM 1157 O O . ARG A 1 139 ? -1.238 6.616 2.736 1.00 87.44 139 ARG A O 1
ATOM 1164 N N . GLU A 1 140 ? 0.490 5.390 1.960 1.00 85.75 140 GLU A N 1
ATOM 1165 C CA . GLU A 1 140 ? 1.547 6.276 2.466 1.00 85.75 140 GLU A CA 1
ATOM 1166 C C . GLU A 1 140 ? 1.545 7.623 1.719 1.00 85.75 140 GLU A C 1
ATOM 1168 O O . GLU A 1 140 ? 1.550 8.670 2.357 1.00 85.75 140 GLU A O 1
ATOM 1173 N N . TRP A 1 141 ? 1.386 7.628 0.393 1.00 86.31 141 TRP A N 1
ATOM 1174 C CA . TRP A 1 141 ? 1.243 8.838 -0.424 1.00 86.31 141 TRP A CA 1
ATOM 1175 C C . TRP A 1 141 ? 0.053 9.698 0.024 1.00 86.31 141 TRP A C 1
ATOM 1177 O O . TRP A 1 141 ? 0.208 10.878 0.333 1.00 86.31 141 TRP A O 1
ATOM 1187 N N . LYS A 1 142 ? -1.130 9.088 0.190 1.00 85.12 142 LYS A N 1
ATOM 1188 C CA . LYS A 1 142 ? -2.310 9.773 0.750 1.00 85.12 142 LYS A CA 1
ATOM 1189 C C . LYS A 1 142 ? -2.102 10.240 2.189 1.00 85.12 142 LYS A C 1
ATOM 1191 O O . LYS A 1 142 ? -2.828 11.113 2.647 1.00 85.12 142 LYS A O 1
ATOM 1196 N N . SER A 1 143 ? -1.196 9.607 2.929 1.00 77.38 143 SER A N 1
ATOM 1197 C CA . SER A 1 143 ? -0.840 10.010 4.285 1.00 77.38 143 SER A CA 1
ATOM 1198 C C . SER A 1 143 ? -0.014 11.292 4.250 1.00 77.38 143 SER A C 1
ATOM 1200 O O . SER A 1 143 ? -0.322 12.203 5.000 1.00 77.38 143 SER A O 1
ATOM 1202 N N . ILE A 1 144 ? 0.974 11.377 3.356 1.00 75.88 144 ILE A N 1
ATOM 1203 C CA . ILE A 1 144 ? 1.863 12.539 3.184 1.00 75.88 144 ILE A CA 1
ATOM 1204 C C . ILE A 1 144 ? 1.093 13.784 2.734 1.00 75.88 144 ILE A C 1
ATOM 1206 O O . ILE A 1 144 ? 1.400 14.886 3.166 1.00 75.88 144 ILE A O 1
ATOM 1210 N N . GLN A 1 145 ? 0.051 13.600 1.922 1.00 73.38 145 GLN A N 1
ATOM 1211 C CA . GLN A 1 145 ? -0.871 14.667 1.510 1.00 73.38 145 GLN A CA 1
ATOM 1212 C C . GLN A 1 145 ? -1.687 15.256 2.678 1.00 73.38 145 GLN A C 1
ATOM 1214 O O . GLN A 1 145 ? -2.345 16.280 2.519 1.00 73.38 145 GLN A O 1
ATOM 1219 N N . LYS A 1 146 ? -1.712 14.592 3.840 1.00 71.94 146 LYS A N 1
ATOM 1220 C CA . LYS A 1 146 ? -2.460 15.039 5.016 1.00 71.94 146 LYS A CA 1
ATOM 1221 C C . LYS A 1 146 ? -1.517 15.619 6.052 1.00 71.94 146 LYS A C 1
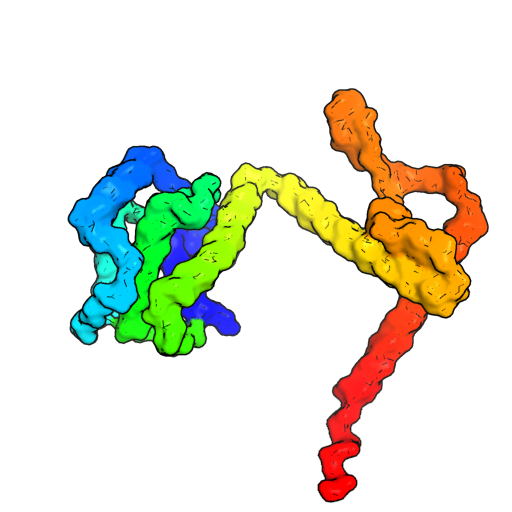ATOM 1223 O O . LYS A 1 146 ? -0.409 15.129 6.241 1.00 71.94 146 LYS A O 1
ATOM 1228 N N . ASP A 1 147 ? -2.020 16.612 6.772 1.00 70.88 147 ASP A N 1
ATOM 1229 C CA . ASP A 1 147 ? -1.257 17.307 7.797 1.00 70.88 147 ASP A CA 1
ATOM 1230 C C . ASP A 1 147 ? -0.727 16.347 8.881 1.00 70.88 147 ASP A C 1
ATOM 1232 O O . ASP A 1 147 ? -1.389 15.365 9.255 1.00 70.88 147 ASP A O 1
ATOM 1236 N N . ALA A 1 148 ? 0.467 16.630 9.405 1.00 68.56 148 ALA A N 1
ATOM 1237 C CA . ALA A 1 148 ? 1.150 15.776 10.375 1.00 68.56 148 ALA A CA 1
ATOM 1238 C C . ALA A 1 148 ? 0.286 15.549 11.629 1.00 68.56 148 ALA A C 1
ATOM 1240 O O . ALA A 1 148 ? 0.219 14.434 12.158 1.00 68.56 148 ALA A O 1
ATOM 1241 N N . GLU A 1 149 ? -0.455 16.578 12.047 1.00 69.44 149 GLU A N 1
ATOM 1242 C CA . GLU A 1 149 ? -1.372 16.520 13.185 1.00 69.44 149 GLU A CA 1
ATOM 1243 C C . GLU A 1 149 ? -2.532 15.535 12.951 1.00 69.44 149 GLU A C 1
ATOM 1245 O O . GLU A 1 149 ? -2.903 14.763 13.842 1.00 69.44 149 GLU A O 1
ATOM 1250 N N . TYR A 1 150 ? -3.069 15.479 11.728 1.00 72.06 150 TYR A N 1
ATOM 1251 C CA . TYR A 1 150 ? -4.120 14.526 11.365 1.00 72.06 150 TYR A CA 1
ATOM 1252 C C . TYR A 1 150 ? -3.615 13.078 11.439 1.00 72.06 150 TYR A C 1
ATOM 1254 O O . TYR A 1 150 ? -4.333 12.180 11.892 1.00 72.06 150 TYR A O 1
ATOM 1262 N N . LEU A 1 151 ? -2.372 12.827 11.018 1.00 67.06 151 LEU A N 1
ATOM 1263 C CA . LEU A 1 151 ? -1.782 11.487 11.046 1.00 67.06 151 LEU A CA 1
ATOM 1264 C C . LEU A 1 151 ? -1.528 10.981 12.462 1.00 67.06 151 LEU A C 1
ATOM 1266 O O . LEU A 1 151 ? -1.779 9.801 12.736 1.00 67.06 151 LEU A O 1
ATOM 1270 N N . VAL A 1 152 ? -1.060 11.856 13.354 1.00 75.50 152 VAL A N 1
ATOM 1271 C CA . VAL A 1 152 ? -0.885 11.540 14.778 1.00 75.50 152 VAL A CA 1
ATOM 1272 C C . VAL A 1 152 ? -2.237 11.180 15.392 1.00 75.50 152 VAL A C 1
ATOM 1274 O O . VAL A 1 152 ? -2.390 10.057 15.879 1.00 75.50 152 VAL A O 1
ATOM 1277 N N . LYS A 1 153 ? -3.255 12.040 15.232 1.00 75.12 153 LYS A N 1
ATOM 1278 C CA . LYS A 1 153 ? -4.618 11.779 15.731 1.00 75.12 153 LYS A CA 1
ATOM 1279 C C . LYS A 1 153 ? -5.199 10.477 15.181 1.00 75.12 153 LYS A C 1
ATOM 1281 O O . LYS A 1 153 ? -5.786 9.687 15.916 1.00 75.12 153 LYS A O 1
ATOM 1286 N N . LYS A 1 154 ? -4.999 10.184 13.891 1.00 75.94 154 LYS A N 1
ATOM 1287 C CA . LYS A 1 154 ? -5.465 8.926 13.287 1.00 75.94 154 LYS A CA 1
ATOM 1288 C C . LYS A 1 154 ? -4.782 7.701 13.902 1.00 75.94 154 LYS A C 1
ATOM 1290 O O . LYS A 1 154 ? -5.463 6.712 14.180 1.00 75.94 154 LYS A O 1
ATOM 1295 N N . LYS A 1 155 ? -3.459 7.734 14.103 1.00 79.75 155 LYS A N 1
ATOM 1296 C CA . LYS A 1 155 ? -2.714 6.630 14.738 1.00 79.75 155 LYS A CA 1
ATOM 1297 C C . LYS A 1 155 ? -3.159 6.417 16.183 1.00 79.75 155 LYS A C 1
ATOM 1299 O O . LYS A 1 155 ? -3.353 5.271 16.589 1.00 79.75 155 LYS A O 1
ATOM 1304 N N . GLU A 1 156 ? -3.361 7.495 16.933 1.00 80.94 156 GLU A N 1
ATOM 1305 C CA . GLU A 1 156 ? -3.892 7.443 18.296 1.00 80.94 156 GLU A CA 1
ATOM 1306 C C . GLU A 1 156 ? -5.295 6.839 18.324 1.00 80.94 156 GLU A C 1
ATOM 1308 O O . GLU A 1 156 ? -5.521 5.862 19.036 1.00 80.94 156 GLU A O 1
ATOM 1313 N N . ASN A 1 157 ? -6.199 7.299 17.458 1.00 78.38 157 ASN A N 1
ATOM 1314 C CA . ASN A 1 157 ? -7.556 6.762 17.357 1.00 78.38 157 ASN A CA 1
ATOM 1315 C C . ASN A 1 157 ? -7.571 5.273 16.986 1.00 78.38 157 ASN A C 1
ATOM 1317 O O . ASN A 1 157 ? -8.328 4.496 17.567 1.00 78.38 157 ASN A O 1
ATOM 1321 N N . GLN A 1 158 ? -6.700 4.834 16.070 1.00 82.31 158 GLN A N 1
ATOM 1322 C CA . GLN A 1 158 ? -6.552 3.413 15.735 1.00 82.31 158 GLN A CA 1
ATOM 1323 C C . GLN A 1 158 ? -6.000 2.591 16.905 1.00 82.31 158 GLN A C 1
ATOM 1325 O O . GLN A 1 158 ? -6.448 1.465 17.139 1.00 82.31 158 GLN A O 1
ATOM 1330 N N . LYS A 1 159 ? -5.032 3.134 17.653 1.00 83.31 159 LYS A N 1
ATOM 1331 C CA . LYS A 1 159 ? -4.490 2.497 18.859 1.00 83.31 159 LYS A CA 1
ATOM 1332 C C . LYS A 1 159 ? -5.580 2.354 19.923 1.00 83.31 159 LYS A C 1
ATOM 1334 O O . LYS A 1 159 ? -5.749 1.261 20.458 1.00 83.31 159 LYS A O 1
ATOM 1339 N N . LEU A 1 160 ? -6.350 3.412 20.173 1.00 81.44 160 LEU A N 1
ATOM 1340 C CA . LEU A 1 160 ? -7.475 3.412 21.108 1.00 81.44 160 LEU A CA 1
ATOM 1341 C C . LEU A 1 160 ? -8.575 2.440 20.670 1.00 81.44 160 LEU A C 1
ATOM 1343 O O . LEU A 1 160 ? -9.057 1.667 21.490 1.00 81.44 160 LEU A O 1
ATOM 1347 N N . ALA A 1 161 ? -8.924 2.393 19.382 1.00 84.38 161 ALA A N 1
ATOM 1348 C CA . ALA A 1 161 ? -9.880 1.422 18.846 1.00 84.38 161 ALA A CA 1
ATOM 1349 C C . ALA A 1 161 ? -9.434 -0.030 19.096 1.00 84.38 161 ALA A C 1
ATOM 1351 O O . ALA A 1 161 ? -10.218 -0.834 19.594 1.00 84.38 161 ALA A O 1
ATOM 1352 N N . LYS A 1 162 ? -8.155 -0.351 18.850 1.00 87.19 162 LYS A N 1
ATOM 1353 C CA . LYS A 1 162 ? -7.599 -1.684 19.144 1.00 87.19 162 LYS A CA 1
ATOM 1354 C C . LYS A 1 162 ? -7.591 -2.010 20.636 1.00 87.19 162 LYS A C 1
ATOM 1356 O O . LYS A 1 162 ? -7.828 -3.157 21.004 1.00 87.19 162 LYS A O 1
ATOM 1361 N N . ILE A 1 163 ? -7.283 -1.035 21.493 1.00 85.06 163 ILE A N 1
ATOM 1362 C CA . ILE A 1 163 ? -7.337 -1.216 22.950 1.00 85.06 163 ILE A CA 1
ATOM 1363 C C . ILE A 1 163 ? -8.777 -1.511 23.376 1.00 85.06 163 ILE A C 1
ATOM 1365 O O . ILE A 1 163 ? -8.998 -2.511 24.050 1.00 85.06 163 ILE A O 1
ATOM 1369 N N . ARG A 1 164 ? -9.749 -0.711 22.917 1.00 86.00 164 ARG A N 1
ATOM 1370 C CA . ARG A 1 164 ? -11.180 -0.901 23.200 1.00 86.00 164 ARG A CA 1
ATOM 1371 C C . ARG A 1 164 ? -11.664 -2.281 22.780 1.00 86.00 164 ARG A C 1
ATOM 1373 O O . ARG A 1 164 ? -12.258 -2.976 23.595 1.00 86.00 164 ARG A O 1
ATOM 1380 N N . GLN A 1 165 ? -11.333 -2.709 21.562 1.00 87.88 165 GLN A N 1
ATOM 1381 C CA . GLN A 1 165 ? -11.682 -4.039 21.067 1.00 87.88 165 GLN A CA 1
ATOM 1382 C C . GLN A 1 165 ? -11.115 -5.149 21.963 1.00 87.88 165 GLN A C 1
ATOM 1384 O O . GLN A 1 165 ? -11.857 -6.014 22.415 1.00 87.88 165 GLN A O 1
ATOM 1389 N N . ARG A 1 166 ? -9.820 -5.091 22.300 1.00 88.06 166 ARG A N 1
ATOM 1390 C CA . ARG A 1 166 ? -9.180 -6.094 23.169 1.00 88.06 166 ARG A CA 1
ATOM 1391 C C . ARG A 1 166 ? -9.760 -6.115 24.580 1.00 88.06 166 ARG A C 1
ATOM 1393 O O . ARG A 1 166 ? -9.880 -7.182 25.172 1.00 88.06 166 ARG A O 1
ATOM 1400 N N . THR A 1 167 ? -10.065 -4.951 25.147 1.00 86.75 167 THR A N 1
ATOM 1401 C CA . THR A 1 167 ? -10.705 -4.852 26.464 1.00 86.75 167 THR A CA 1
ATOM 1402 C C . THR A 1 167 ? -12.100 -5.467 26.422 1.00 86.75 167 THR A C 1
ATOM 1404 O O . THR A 1 167 ? -12.434 -6.259 27.295 1.00 86.75 167 THR A O 1
ATOM 1407 N N . CYS A 1 168 ? -12.873 -5.164 25.381 1.00 90.25 168 CYS A N 1
ATOM 1408 C CA . CYS A 1 168 ? -14.205 -5.711 25.147 1.00 90.25 168 CYS A CA 1
ATOM 1409 C C . CYS A 1 168 ? -14.175 -7.248 25.063 1.00 90.25 168 CYS A C 1
ATOM 1411 O O . CYS A 1 168 ? -14.840 -7.919 25.848 1.00 90.25 168 CYS A O 1
ATOM 1413 N N . GLU A 1 169 ? -13.298 -7.806 24.221 1.00 91.12 169 GLU A N 1
ATOM 1414 C CA . GLU A 1 169 ? -13.104 -9.255 24.066 1.00 91.12 169 GLU A CA 1
ATOM 1415 C C . GLU A 1 169 ? -12.744 -9.944 25.393 1.00 91.12 169 GLU A C 1
ATOM 1417 O O . GLU A 1 169 ? -13.343 -10.957 25.747 1.00 91.12 169 GLU A O 1
ATOM 1422 N N . ARG A 1 170 ? -11.806 -9.376 26.165 1.00 89.06 170 ARG A N 1
ATOM 1423 C CA . ARG A 1 170 ? -11.374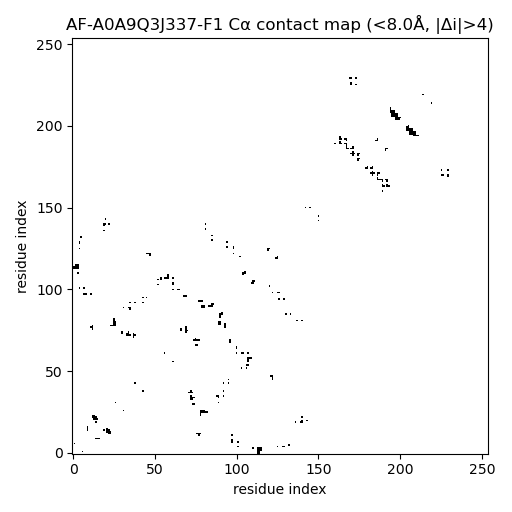 -9.946 27.455 1.00 89.06 170 ARG A CA 1
ATOM 1424 C C . ARG A 1 170 ? -12.457 -9.896 28.523 1.00 89.06 170 ARG A C 1
ATOM 1426 O O . ARG A 1 170 ? -12.583 -10.829 29.309 1.00 89.06 170 ARG A O 1
ATOM 1433 N N . ARG A 1 171 ? -13.207 -8.795 28.585 1.00 89.25 171 ARG A N 1
ATOM 1434 C CA . ARG A 1 171 ? -14.308 -8.640 29.541 1.00 89.25 171 ARG A CA 1
ATOM 1435 C C . ARG A 1 171 ? -15.450 -9.593 29.213 1.00 89.25 171 ARG A C 1
ATOM 1437 O O . ARG A 1 171 ? -15.997 -10.198 30.129 1.00 89.25 171 ARG A O 1
ATOM 1444 N N . ARG A 1 172 ? -15.738 -9.799 27.924 1.00 91.00 172 ARG A N 1
ATOM 1445 C CA . ARG A 1 172 ? -16.675 -10.829 27.465 1.00 91.00 172 ARG A CA 1
ATOM 1446 C C . ARG A 1 172 ? -16.220 -12.227 27.889 1.00 91.00 172 ARG A C 1
ATOM 1448 O O . ARG A 1 172 ? -16.971 -12.905 28.574 1.00 91.00 172 ARG A O 1
ATOM 1455 N N . GLU A 1 173 ? -14.971 -12.602 27.597 1.00 89.50 173 GLU A N 1
ATOM 1456 C CA . GLU A 1 173 ? -14.397 -13.906 27.985 1.00 89.50 173 GLU A CA 1
ATOM 1457 C C . GLU A 1 173 ? -14.461 -14.141 29.505 1.00 89.50 173 GLU A C 1
ATOM 1459 O O . GLU A 1 173 ? -14.807 -15.234 29.961 1.00 89.50 173 GLU A O 1
ATOM 1464 N N . TRP A 1 174 ? -14.171 -13.110 30.306 1.00 90.81 174 TRP A N 1
ATOM 1465 C CA . TRP A 1 174 ? -14.296 -13.183 31.762 1.00 90.81 174 TRP A CA 1
ATOM 1466 C C . TRP A 1 174 ? -15.750 -13.410 32.195 1.00 90.81 174 TRP A C 1
ATOM 1468 O O . TRP A 1 174 ? -16.005 -14.279 33.027 1.00 90.81 174 TRP A O 1
ATOM 1478 N N . CYS A 1 175 ? -16.705 -12.681 31.607 1.00 88.94 175 CYS A N 1
ATOM 1479 C CA . CYS A 1 175 ? -18.129 -12.845 31.905 1.00 88.94 175 CYS A CA 1
ATOM 1480 C C . CYS A 1 175 ? -18.642 -14.233 31.506 1.00 88.94 175 CYS A C 1
ATOM 1482 O O . CYS A 1 175 ? -19.371 -14.845 32.282 1.00 88.94 175 CYS A O 1
ATOM 1484 N N . ASP A 1 176 ? -18.231 -14.747 30.347 1.00 88.81 176 ASP A N 1
ATOM 1485 C CA . ASP A 1 176 ? -18.586 -16.091 29.881 1.00 88.81 176 ASP A CA 1
ATOM 1486 C C . ASP A 1 176 ? -18.052 -17.160 30.846 1.00 88.81 176 ASP A C 1
ATOM 1488 O O . ASP A 1 176 ? -18.791 -18.046 31.277 1.00 88.81 176 ASP A O 1
ATOM 1492 N N . THR A 1 177 ? -16.791 -17.024 31.272 1.00 86.75 177 THR A N 1
ATOM 1493 C CA . THR A 1 177 ? -16.150 -17.939 32.233 1.00 86.75 177 THR A CA 1
ATOM 1494 C C . THR A 1 177 ? -16.834 -17.900 33.601 1.00 86.75 177 THR A C 1
ATOM 1496 O O . THR A 1 177 ? -17.055 -18.937 34.225 1.00 86.75 177 THR A O 1
ATOM 1499 N N . ALA A 1 178 ? -17.198 -16.704 34.063 1.00 85.38 178 ALA A N 1
ATOM 1500 C CA . ALA A 1 178 ? -17.895 -16.491 35.326 1.00 85.38 178 ALA A CA 1
ATOM 1501 C C . ALA A 1 178 ? -19.414 -16.754 35.242 1.00 85.38 178 ALA A C 1
ATOM 1503 O O . ALA A 1 178 ? -20.110 -16.606 36.244 1.00 85.38 178 ALA A O 1
ATOM 1504 N N . LYS A 1 179 ? -19.924 -17.181 34.075 1.00 90.06 179 LYS A N 1
ATOM 1505 C CA . LYS A 1 179 ? -21.338 -17.493 33.807 1.00 90.06 179 LYS A CA 1
ATOM 1506 C C . LYS A 1 179 ? -22.288 -16.301 34.008 1.00 90.06 179 LYS A C 1
ATOM 1508 O O . LYS A 1 179 ? -23.395 -16.459 34.519 1.00 90.06 179 LYS A O 1
ATOM 1513 N N . PHE A 1 180 ? -21.887 -15.116 33.546 1.00 88.00 180 PHE A N 1
ATOM 1514 C CA . PHE A 1 180 ? -22.705 -13.896 33.512 1.00 88.00 180 PHE A CA 1
ATOM 1515 C C . PHE A 1 180 ? -23.119 -13.518 32.072 1.00 88.00 180 PHE A C 1
ATOM 1517 O O . PHE A 1 180 ? -22.605 -12.541 31.521 1.00 88.00 180 PHE A O 1
ATOM 1524 N N . PRO A 1 181 ? -24.069 -14.237 31.443 1.00 86.69 181 PRO A N 1
ATOM 1525 C CA . PRO A 1 181 ? -24.389 -14.072 30.018 1.00 86.69 181 PRO A CA 1
ATOM 1526 C C . PRO A 1 181 ? -25.000 -12.704 29.678 1.00 86.69 181 PRO A C 1
ATOM 1528 O O . PRO A 1 181 ? -24.689 -12.116 28.642 1.00 86.69 181 PRO A O 1
ATOM 1531 N N . ILE A 1 182 ? -25.827 -12.148 30.571 1.00 86.50 182 ILE A N 1
ATOM 1532 C CA . ILE A 1 182 ? -26.423 -10.815 30.383 1.00 86.50 182 ILE A CA 1
ATOM 1533 C C . ILE A 1 182 ? -25.322 -9.753 30.348 1.00 86.50 182 ILE A C 1
ATOM 1535 O O . ILE A 1 182 ? -25.326 -8.882 29.482 1.00 86.50 182 ILE A O 1
ATOM 1539 N N . LEU A 1 183 ? -24.339 -9.854 31.245 1.00 84.19 183 LEU A N 1
ATOM 1540 C CA . LEU A 1 183 ? -23.216 -8.925 31.283 1.00 84.19 183 LEU A CA 1
ATOM 1541 C C . LEU A 1 183 ? -22.272 -9.125 30.087 1.00 84.19 183 LEU A C 1
ATOM 1543 O O . LEU A 1 183 ? -21.818 -8.143 29.508 1.00 84.19 183 LEU A O 1
ATOM 1547 N N . ALA A 1 184 ? -22.037 -10.372 29.666 1.00 87.44 184 ALA A N 1
ATOM 1548 C CA . ALA A 1 184 ? -21.251 -10.684 28.474 1.00 87.44 184 ALA A CA 1
ATOM 1549 C C . ALA A 1 184 ? -21.833 -10.025 27.214 1.00 87.44 184 ALA A C 1
ATOM 1551 O O . ALA A 1 184 ? -21.086 -9.449 26.424 1.00 87.44 184 ALA A O 1
ATOM 1552 N N . SER A 1 185 ? -23.165 -10.024 27.070 1.00 88.31 185 SER A N 1
ATOM 1553 C CA . SER A 1 185 ? -23.847 -9.415 25.918 1.00 88.31 185 SER A CA 1
ATOM 1554 C C . SER A 1 185 ? -23.601 -7.908 25.771 1.00 88.31 185 SER A C 1
ATOM 1556 O O . SER A 1 185 ? -23.602 -7.387 24.655 1.00 88.31 185 SER A O 1
ATOM 1558 N N . GLN A 1 186 ? -23.323 -7.210 26.879 1.00 85.94 186 GLN A N 1
ATOM 1559 C CA . GLN A 1 186 ? -22.993 -5.783 26.863 1.00 85.94 186 GLN A CA 1
ATOM 1560 C C . GLN A 1 186 ? -21.641 -5.528 26.185 1.00 85.94 186 GLN A C 1
ATOM 1562 O O . GLN A 1 186 ? -21.441 -4.476 25.591 1.00 85.94 186 GLN A O 1
ATOM 1567 N N . PHE A 1 187 ? -20.729 -6.506 26.200 1.00 87.44 187 PHE A N 1
ATOM 1568 C CA . PHE A 1 187 ? -19.413 -6.445 25.560 1.00 87.44 187 PHE A CA 1
ATOM 1569 C C . PHE A 1 187 ? -19.413 -7.001 24.123 1.00 87.44 187 PHE A C 1
ATOM 1571 O O . PHE A 1 187 ? -18.410 -7.538 23.656 1.00 87.44 187 PHE A O 1
ATOM 1578 N N . ASN A 1 188 ? -20.528 -6.874 23.400 1.00 85.00 188 ASN A N 1
ATOM 1579 C CA . ASN A 1 188 ? -20.566 -7.138 21.957 1.00 85.00 188 ASN A CA 1
ATOM 1580 C C . ASN A 1 188 ? -20.135 -5.924 21.122 1.00 85.00 188 ASN A C 1
ATOM 1582 O O . ASN A 1 188 ? -19.691 -6.083 19.986 1.00 85.00 188 ASN A O 1
ATOM 1586 N N . ASP A 1 189 ? -20.227 -4.720 21.690 1.00 84.31 189 ASP A N 1
ATOM 1587 C CA . ASP A 1 189 ? -19.830 -3.478 21.036 1.00 84.31 189 ASP A CA 1
ATOM 1588 C C . ASP A 1 189 ? -18.596 -2.868 21.725 1.00 84.31 189 ASP A C 1
ATOM 1590 O O . ASP A 1 189 ? -18.687 -2.434 22.874 1.00 84.31 189 ASP A O 1
ATOM 1594 N N . PRO A 1 190 ? -17.438 -2.753 21.045 1.00 84.75 190 PRO A N 1
ATOM 1595 C CA . PRO A 1 190 ? -16.240 -2.125 21.604 1.00 84.75 190 PRO A CA 1
ATOM 1596 C C . PRO A 1 190 ? -16.439 -0.690 22.114 1.00 84.75 190 PRO A C 1
ATOM 1598 O O . PRO A 1 190 ? -15.642 -0.223 22.935 1.00 84.75 190 PRO A O 1
ATOM 1601 N N . ARG A 1 191 ? -17.481 0.020 21.657 1.00 80.50 191 ARG A N 1
ATOM 1602 C CA . ARG A 1 191 ? -17.809 1.380 22.108 1.00 80.50 191 ARG A CA 1
ATOM 1603 C C . ARG A 1 191 ? -18.171 1.439 23.591 1.00 80.50 191 ARG A C 1
ATOM 1605 O O . ARG A 1 191 ? -17.853 2.438 24.225 1.00 80.50 191 ARG A O 1
ATOM 1612 N N . VAL A 1 192 ? -18.690 0.361 24.187 1.00 79.38 192 VAL A N 1
ATOM 1613 C CA . VAL A 1 192 ? -18.992 0.310 25.637 1.00 79.38 192 VAL A CA 1
ATOM 1614 C C . VAL A 1 192 ? -17.739 0.368 26.519 1.00 79.38 192 VAL A C 1
ATOM 1616 O O . VAL A 1 192 ? -17.818 0.582 27.726 1.00 79.38 192 VAL A O 1
ATOM 1619 N N . CYS A 1 193 ? -16.562 0.143 25.928 1.00 79.31 193 CYS A N 1
ATOM 1620 C CA . CYS A 1 193 ? -15.267 0.264 26.595 1.00 79.31 193 CYS A CA 1
ATOM 1621 C C . CYS A 1 193 ? -14.603 1.628 26.337 1.00 79.31 193 CYS A C 1
ATOM 1623 O O . CYS A 1 193 ? -13.418 1.789 26.631 1.00 79.31 193 CYS A O 1
ATOM 1625 N N . SER A 1 194 ? -15.332 2.584 25.753 1.00 75.69 194 SER A N 1
ATOM 1626 C CA . SER A 1 194 ? -14.899 3.965 25.552 1.00 75.69 194 SER A CA 1
ATOM 1627 C C . SER A 1 194 ? -15.206 4.816 26.784 1.00 75.69 194 SER A C 1
ATOM 1629 O O . SER A 1 194 ? -16.271 4.695 27.377 1.00 75.69 194 SER A O 1
ATOM 1631 N N . ASP A 1 195 ? -14.291 5.711 27.144 1.00 68.88 195 ASP A N 1
ATOM 1632 C CA . ASP A 1 195 ? -14.504 6.794 28.115 1.00 68.88 195 ASP A CA 1
ATOM 1633 C C . ASP A 1 195 ? -14.891 8.120 27.429 1.00 68.88 195 ASP A C 1
ATOM 1635 O O . ASP A 1 195 ? -14.950 9.176 28.063 1.00 68.88 195 ASP A O 1
ATOM 1639 N N . THR A 1 196 ? -15.142 8.065 26.119 1.00 67.62 196 THR A N 1
ATOM 1640 C CA . THR A 1 196 ? -15.533 9.190 25.266 1.00 67.62 196 THR A CA 1
ATOM 1641 C C . THR A 1 196 ? -16.763 8.838 24.438 1.00 67.62 196 THR A C 1
ATOM 1643 O O . THR A 1 196 ? -16.859 7.714 23.935 1.00 67.62 196 THR A O 1
ATOM 1646 N N . GLU A 1 197 ? -17.665 9.803 24.269 1.00 68.25 197 GLU A N 1
ATOM 1647 C CA . GLU A 1 197 ? -18.838 9.707 23.391 1.00 68.25 197 GLU A CA 1
ATOM 1648 C C . GLU A 1 197 ? -18.760 10.756 22.275 1.00 68.25 197 GLU A C 1
ATOM 1650 O O . GLU A 1 197 ? -18.193 11.839 22.457 1.00 68.25 197 GLU A O 1
ATOM 1655 N N . GLU A 1 198 ? -19.311 10.408 21.109 1.00 71.44 198 GLU A N 1
ATOM 1656 C CA . GLU A 1 198 ? -19.496 11.329 19.985 1.00 71.44 198 GLU A CA 1
ATOM 1657 C C . GLU A 1 198 ? -20.693 12.234 20.267 1.00 71.44 198 GLU A C 1
ATOM 1659 O O . GLU A 1 198 ? -21.819 11.759 20.404 1.00 71.44 198 GLU A O 1
ATOM 1664 N N . VAL A 1 199 ? -20.450 13.541 20.334 1.00 74.69 199 VAL A N 1
ATOM 1665 C CA . VAL A 1 199 ? -21.478 14.563 20.534 1.00 74.69 199 VAL A CA 1
ATOM 1666 C C . VAL A 1 199 ? -21.429 15.534 19.356 1.00 74.69 199 VAL A C 1
ATOM 1668 O O . VAL A 1 199 ? -20.356 15.914 18.882 1.00 74.69 199 VAL A O 1
ATOM 1671 N N . LEU A 1 200 ? -22.598 15.931 18.856 1.00 74.06 200 LEU A N 1
ATOM 1672 C CA . LEU A 1 200 ? -22.711 17.011 17.879 1.00 74.06 200 LEU A CA 1
ATOM 1673 C C . LEU A 1 200 ? -22.748 18.348 18.620 1.00 74.06 200 LEU A C 1
ATOM 1675 O O . LEU A 1 200 ? -23.728 18.666 19.288 1.00 74.06 200 LEU A O 1
ATOM 1679 N N . GLU A 1 201 ? -21.692 19.143 18.473 1.00 73.88 201 GLU A N 1
ATOM 1680 C CA . GLU A 1 201 ? -21.617 20.508 18.995 1.00 73.88 201 GLU A CA 1
ATOM 1681 C C . GLU A 1 201 ? -21.514 21.487 17.834 1.00 73.88 201 GLU A C 1
ATOM 1683 O O . GLU A 1 201 ? -20.569 21.435 17.046 1.00 73.88 201 GLU A O 1
ATOM 1688 N N . ASN A 1 202 ? -22.500 22.381 17.708 1.00 80.38 202 ASN A N 1
ATOM 1689 C CA . ASN A 1 202 ? -22.558 23.392 16.645 1.00 80.38 202 ASN A CA 1
ATOM 1690 C C . ASN A 1 202 ? -22.371 22.799 15.232 1.00 80.38 202 ASN A C 1
ATOM 1692 O O . ASN A 1 202 ? -21.655 23.353 14.399 1.00 80.38 202 ASN A O 1
ATOM 1696 N N . GLY A 1 203 ? -22.963 21.626 14.976 1.00 76.81 203 GLY A N 1
ATOM 1697 C CA . GLY A 1 203 ? -22.857 20.924 13.690 1.00 76.81 203 GLY A CA 1
ATOM 1698 C C . GLY A 1 203 ? -21.500 20.257 13.419 1.00 76.81 203 GLY A C 1
ATOM 1699 O O . GLY A 1 203 ? -21.306 19.705 12.339 1.00 76.81 203 GLY A O 1
ATOM 1700 N N . ARG A 1 204 ? -20.562 20.269 14.376 1.00 63.38 204 ARG A N 1
ATOM 1701 C CA . ARG A 1 204 ? -19.286 19.542 14.300 1.00 63.38 204 ARG A CA 1
ATOM 1702 C C . ARG A 1 204 ? -19.317 18.317 15.211 1.00 63.38 204 ARG A C 1
ATOM 1704 O O . ARG A 1 204 ? -19.794 18.385 16.340 1.00 63.38 204 ARG A O 1
ATOM 1711 N N . GLN A 1 205 ? -18.785 17.198 14.722 1.00 71.50 205 GLN A N 1
ATOM 1712 C CA . GLN A 1 205 ? -18.567 16.007 15.544 1.00 71.50 205 GLN A CA 1
ATOM 1713 C C . GLN A 1 205 ? -17.399 16.258 16.498 1.00 71.50 205 GLN A C 1
ATOM 1715 O O . GLN A 1 205 ? -16.269 16.489 16.060 1.00 71.50 205 GLN A O 1
ATOM 1720 N N . VAL A 1 206 ? -17.674 16.212 17.799 1.00 74.06 206 VAL A N 1
ATOM 1721 C CA . VAL A 1 206 ? -16.678 16.371 18.859 1.00 74.06 206 VAL A CA 1
ATOM 1722 C C . VAL A 1 206 ? -16.749 15.156 19.780 1.00 74.06 206 VAL A C 1
ATOM 1724 O O . VAL A 1 206 ? -17.827 14.675 20.117 1.00 74.06 206 VAL A O 1
ATOM 1727 N N . TYR A 1 207 ? -15.592 14.645 20.193 1.00 69.75 207 TYR A N 1
ATOM 1728 C CA . TYR A 1 207 ? -15.512 13.580 21.190 1.00 69.75 207 TYR A CA 1
ATOM 1729 C C . TYR A 1 207 ? -15.347 14.209 22.569 1.00 69.75 207 TYR A C 1
ATOM 1731 O O . TYR A 1 207 ? -14.324 14.844 22.839 1.00 69.75 207 TYR A O 1
ATOM 1739 N N . ARG A 1 208 ? -16.328 14.026 23.454 1.00 68.00 208 ARG A N 1
ATOM 1740 C CA . ARG A 1 208 ? -16.210 14.450 24.855 1.00 68.00 208 ARG A CA 1
ATOM 1741 C C . ARG A 1 208 ? -15.877 13.268 25.738 1.00 68.00 208 ARG A C 1
ATOM 1743 O O . ARG A 1 208 ? -16.444 12.192 25.582 1.00 68.00 208 ARG A O 1
ATOM 1750 N N . LYS A 1 209 ? -14.991 13.489 26.712 1.00 66.56 209 LYS A N 1
ATOM 1751 C CA . LYS A 1 209 ? -14.784 12.543 27.807 1.00 66.56 209 LYS A CA 1
ATOM 1752 C C . LYS A 1 209 ? -16.040 12.529 28.669 1.00 66.56 209 LYS A C 1
ATOM 1754 O O . LYS A 1 209 ? -16.365 13.531 29.305 1.00 66.56 209 LYS A O 1
ATOM 1759 N N . VAL A 1 210 ? -16.743 11.405 28.682 1.00 64.62 210 VAL A N 1
ATOM 1760 C CA . VAL A 1 210 ? -17.956 11.244 29.478 1.00 64.62 210 VAL A CA 1
ATOM 1761 C C . VAL A 1 210 ? -17.557 10.562 30.774 1.00 64.62 210 VAL A C 1
ATOM 1763 O O . VAL A 1 210 ? -17.277 9.367 30.824 1.00 64.62 210 VAL A O 1
ATOM 1766 N N . GLY A 1 211 ? -17.510 11.339 31.858 1.00 59.16 211 GLY A N 1
ATOM 1767 C CA . GLY A 1 211 ? -17.581 10.746 33.187 1.00 59.16 211 GLY A CA 1
ATOM 1768 C C . GLY A 1 211 ? -18.939 10.064 33.298 1.00 59.16 211 GLY A C 1
ATOM 1769 O O . GLY A 1 211 ? -19.958 10.739 33.170 1.00 59.16 211 GLY A O 1
ATOM 1770 N N . LEU A 1 212 ? -18.964 8.744 33.482 1.00 62.56 212 LEU A N 1
ATOM 1771 C CA . LEU A 1 212 ? -20.197 7.954 33.543 1.00 62.56 212 LEU A CA 1
ATOM 1772 C C . LEU A 1 212 ? -20.963 8.286 34.840 1.00 62.56 212 LEU A C 1
ATOM 1774 O O . LEU A 1 212 ? -20.961 7.509 35.787 1.00 62.56 212 LEU A O 1
ATOM 1778 N N . ARG A 1 213 ? -21.585 9.470 34.925 1.00 55.38 213 ARG A N 1
ATOM 1779 C CA . ARG A 1 213 ? -22.314 9.953 36.117 1.00 55.38 213 ARG A CA 1
ATOM 1780 C C . ARG A 1 213 ? -23.533 9.089 36.452 1.00 55.38 213 ARG A C 1
ATOM 1782 O O . ARG A 1 213 ? -23.975 9.075 37.591 1.00 55.38 213 ARG A O 1
ATOM 1789 N N . TRP A 1 214 ? -24.047 8.360 35.465 1.00 55.53 214 TRP A N 1
ATOM 1790 C CA . TRP A 1 214 ? -25.152 7.406 35.584 1.00 55.53 214 TRP A CA 1
ATOM 1791 C C . TRP A 1 214 ? -24.708 6.015 36.059 1.00 55.53 214 TRP A C 1
ATOM 1793 O O . TRP A 1 214 ? -25.533 5.126 36.262 1.00 55.53 214 TRP A O 1
ATOM 1803 N N . ARG A 1 215 ? -23.403 5.794 36.231 1.00 62.84 215 ARG A N 1
ATOM 1804 C CA . ARG A 1 215 ? -22.861 4.508 36.643 1.00 62.84 215 ARG A CA 1
ATOM 1805 C C . ARG A 1 215 ? -22.823 4.406 38.159 1.00 62.84 215 ARG A C 1
ATOM 1807 O O . ARG A 1 215 ? -22.140 5.187 38.817 1.00 62.84 215 ARG A O 1
ATOM 1814 N N . SER A 1 216 ? -23.509 3.405 38.710 1.00 70.12 216 SER A N 1
ATOM 1815 C CA . SER A 1 216 ? -23.433 3.125 40.145 1.00 70.12 216 SER A CA 1
ATOM 1816 C C . SER A 1 216 ? -21.986 2.828 40.560 1.00 70.12 216 SER A C 1
ATOM 1818 O O . SER A 1 216 ? -21.222 2.205 39.813 1.00 70.12 216 SER A O 1
ATOM 1820 N N . GLN A 1 217 ? -21.601 3.261 41.763 1.00 73.56 217 GLN A N 1
ATOM 1821 C CA . GLN A 1 217 ? -20.284 2.950 42.336 1.00 73.56 217 GLN A CA 1
ATOM 1822 C C . GLN A 1 217 ? -20.029 1.435 42.353 1.00 73.56 217 GLN A C 1
ATOM 1824 O O . GLN A 1 217 ? -18.961 0.994 41.937 1.00 73.56 217 GLN A O 1
ATOM 1829 N N . LEU A 1 218 ? -21.055 0.641 42.674 1.00 72.88 218 LEU A N 1
ATOM 1830 C CA . LEU A 1 218 ? -21.009 -0.824 42.632 1.00 72.88 218 LEU A CA 1
ATOM 1831 C C . LEU A 1 218 ? -20.628 -1.369 41.246 1.00 72.88 218 LEU A C 1
ATOM 1833 O O . LEU A 1 218 ? -19.809 -2.281 41.133 1.00 72.88 218 LEU A O 1
ATOM 1837 N N . PHE A 1 219 ? -21.168 -0.801 40.162 1.00 76.62 219 PHE A N 1
ATOM 1838 C CA . PHE A 1 219 ? -20.809 -1.240 38.811 1.00 76.62 219 PHE A CA 1
ATOM 1839 C C . PHE A 1 219 ? -19.394 -0.793 38.407 1.00 76.62 219 PHE A C 1
ATOM 1841 O O . PHE A 1 219 ? -18.731 -1.461 37.608 1.00 76.62 219 PHE A O 1
ATOM 1848 N N . ASN A 1 220 ? -18.899 0.333 38.932 1.00 76.00 220 ASN A N 1
ATOM 1849 C CA . ASN A 1 220 ? -17.491 0.718 38.779 1.00 76.00 220 ASN A CA 1
ATOM 1850 C C . ASN A 1 220 ? -16.565 -0.282 39.481 1.00 76.00 220 ASN A C 1
ATOM 1852 O O . ASN A 1 220 ? -15.621 -0.775 38.863 1.00 76.00 220 ASN A O 1
ATOM 1856 N N . GLU A 1 221 ? -16.864 -0.637 40.729 1.00 81.00 221 GLU A N 1
ATOM 1857 C CA . GLU A 1 221 ? -16.097 -1.614 41.507 1.00 81.00 221 GLU A CA 1
ATOM 1858 C C . GLU A 1 221 ? -16.072 -2.995 40.850 1.00 81.00 221 GLU A C 1
ATOM 1860 O O . GLU A 1 221 ? -15.012 -3.621 40.779 1.00 81.00 221 GLU A O 1
ATOM 1865 N N . LEU A 1 222 ? -17.206 -3.443 40.299 1.00 82.31 222 LEU A N 1
ATOM 1866 C CA . LEU A 1 222 ? -17.294 -4.700 39.557 1.00 82.31 222 LEU A CA 1
ATOM 1867 C C . LEU A 1 222 ? -16.322 -4.730 38.373 1.00 82.31 222 LEU A C 1
ATOM 1869 O O . LEU A 1 222 ? -15.603 -5.708 38.185 1.00 82.31 222 LEU A O 1
ATOM 1873 N N . VAL A 1 223 ? -16.262 -3.657 37.585 1.00 81.94 223 VAL A N 1
ATOM 1874 C CA . VAL A 1 223 ? -15.349 -3.609 36.435 1.00 81.94 223 VAL A CA 1
ATOM 1875 C C . VAL A 1 223 ? -13.896 -3.480 36.867 1.00 81.94 223 VAL A C 1
ATOM 1877 O O . VAL A 1 223 ? -13.045 -4.127 36.267 1.00 81.94 223 VAL A O 1
ATOM 1880 N N . LEU A 1 224 ? -13.601 -2.740 37.939 1.00 83.88 224 LEU A N 1
ATOM 1881 C CA . LEU A 1 224 ? -12.254 -2.713 38.518 1.00 83.88 224 LEU A CA 1
ATOM 1882 C C . LEU A 1 224 ? -11.826 -4.090 39.039 1.00 83.88 224 LEU A C 1
ATOM 1884 O O . LEU A 1 224 ? -10.652 -4.449 38.956 1.00 83.88 224 LEU A O 1
ATOM 1888 N N . LYS A 1 225 ? -12.752 -4.873 39.598 1.00 85.12 225 LYS A N 1
ATOM 1889 C CA . LYS A 1 225 ? -12.497 -6.263 39.988 1.00 85.12 225 LYS A CA 1
ATOM 1890 C C . LYS A 1 225 ? -12.227 -7.133 38.758 1.00 85.12 225 LYS A C 1
ATOM 1892 O O . LYS A 1 225 ? -11.195 -7.789 38.713 1.00 85.12 225 LYS A O 1
ATOM 1897 N N . MET A 1 226 ? -13.088 -7.066 37.744 1.00 85.75 226 MET A N 1
ATOM 1898 C CA . MET A 1 226 ? -12.918 -7.810 36.494 1.00 85.75 226 MET A CA 1
ATOM 1899 C C . MET A 1 226 ? -11.573 -7.500 35.819 1.00 85.75 226 MET A C 1
ATOM 1901 O O . MET A 1 226 ? -10.846 -8.417 35.448 1.00 85.75 226 MET A O 1
ATOM 1905 N N . ASP A 1 227 ? -11.197 -6.224 35.707 1.00 85.81 227 ASP A N 1
ATOM 1906 C CA . ASP A 1 227 ? -9.923 -5.827 35.103 1.00 85.81 227 ASP A CA 1
ATOM 1907 C C . ASP A 1 227 ? -8.720 -6.339 35.924 1.00 85.81 227 ASP A C 1
ATOM 1909 O O . ASP A 1 227 ? -7.745 -6.829 35.346 1.00 85.81 227 ASP A O 1
ATOM 1913 N N . ARG A 1 228 ? -8.802 -6.312 37.266 1.00 87.00 228 ARG A N 1
ATOM 1914 C CA . ARG A 1 228 ? -7.778 -6.897 38.156 1.00 87.00 228 ARG A CA 1
ATOM 1915 C C . ARG A 1 228 ? -7.638 -8.407 37.967 1.00 87.00 228 ARG A C 1
ATOM 1917 O O . ARG A 1 228 ? -6.514 -8.896 37.849 1.00 87.00 228 ARG A O 1
ATOM 1924 N N . ASP A 1 229 ? -8.750 -9.131 37.894 1.00 84.56 229 ASP A N 1
ATOM 1925 C CA . ASP A 1 229 ? -8.754 -10.584 37.704 1.00 84.56 229 ASP A CA 1
ATOM 1926 C C . ASP A 1 229 ? -8.169 -10.956 36.331 1.00 84.56 229 ASP A C 1
ATOM 1928 O O . ASP A 1 229 ? -7.299 -11.825 36.226 1.00 84.56 229 ASP A O 1
ATOM 1932 N N . ILE A 1 230 ? -8.555 -10.230 35.275 1.00 84.62 230 ILE A N 1
ATOM 1933 C CA . ILE A 1 230 ? -7.997 -10.384 33.923 1.00 84.62 230 ILE A CA 1
ATOM 1934 C C . ILE A 1 230 ? -6.480 -10.150 33.929 1.00 84.62 230 ILE A C 1
ATOM 1936 O O . ILE A 1 230 ? -5.721 -10.911 33.315 1.00 84.62 230 ILE A O 1
ATOM 1940 N N . GLU A 1 231 ? -6.000 -9.098 34.595 1.00 85.12 231 GLU A N 1
ATOM 1941 C CA . GLU A 1 231 ? -4.564 -8.844 34.723 1.00 85.12 231 GLU A CA 1
ATOM 1942 C C . GLU A 1 231 ? -3.837 -9.968 35.456 1.00 85.12 231 GLU A C 1
ATOM 1944 O O . GLU A 1 231 ? -2.773 -10.408 35.007 1.00 85.12 231 GLU A O 1
ATOM 1949 N N . PHE A 1 232 ? -4.403 -10.446 36.561 1.00 82.50 232 PHE A N 1
ATOM 1950 C CA . PHE A 1 232 ? -3.838 -11.531 37.350 1.00 82.50 232 PHE A CA 1
ATOM 1951 C C . PHE A 1 232 ? -3.708 -12.817 36.522 1.00 82.50 232 PHE A C 1
ATOM 1953 O O . PHE A 1 232 ? -2.608 -13.370 36.412 1.00 82.50 232 PHE A O 1
ATOM 1960 N N . CYS A 1 233 ? -4.772 -13.229 35.825 1.00 75.75 233 CYS A N 1
ATOM 1961 C CA . CYS A 1 233 ? -4.749 -14.375 34.913 1.00 75.75 233 CYS A CA 1
ATOM 1962 C C . CYS A 1 233 ? -3.691 -14.214 33.809 1.00 75.75 233 CYS A C 1
ATOM 1964 O O . CYS A 1 233 ? -2.966 -15.158 33.488 1.00 75.75 233 CYS A O 1
ATOM 1966 N N . ASN A 1 234 ? -3.538 -13.010 33.251 1.00 79.94 234 ASN A N 1
ATOM 1967 C CA . ASN A 1 234 ? -2.508 -12.730 32.249 1.00 79.94 234 ASN A CA 1
ATOM 1968 C C . ASN A 1 234 ? -1.083 -12.827 32.816 1.00 79.94 234 ASN A C 1
ATOM 1970 O O . ASN A 1 234 ? -0.178 -13.300 32.122 1.00 79.94 234 ASN A O 1
ATOM 1974 N N . ARG A 1 235 ? -0.859 -12.404 34.067 1.00 76.00 235 ARG A N 1
ATOM 1975 C CA . ARG A 1 235 ? 0.437 -12.555 34.752 1.00 76.00 235 ARG A CA 1
ATOM 1976 C C . ARG A 1 235 ? 0.764 -14.030 34.993 1.00 76.00 235 ARG A C 1
ATOM 1978 O O . ARG A 1 235 ? 1.901 -14.426 34.739 1.00 76.00 235 ARG A O 1
ATOM 1985 N N . ILE A 1 236 ? -0.218 -14.842 35.392 1.00 74.31 236 ILE A N 1
ATOM 1986 C CA . ILE A 1 236 ? -0.054 -16.298 35.540 1.00 74.31 236 ILE A CA 1
ATOM 1987 C C . ILE A 1 236 ? 0.284 -16.944 34.193 1.00 74.31 236 ILE A C 1
ATOM 1989 O O . ILE A 1 236 ? 1.307 -17.618 34.092 1.00 74.31 236 ILE A O 1
ATOM 1993 N N . LYS A 1 237 ? -0.496 -16.677 33.135 1.00 73.44 237 LYS A N 1
ATOM 1994 C CA . LYS A 1 237 ? -0.241 -17.210 31.780 1.00 73.44 237 LYS A CA 1
ATOM 1995 C C . LYS A 1 237 ? 1.161 -16.840 31.270 1.00 73.44 237 LYS A C 1
ATOM 1997 O O . LYS A 1 237 ? 1.839 -17.668 30.665 1.00 73.44 237 LYS A O 1
ATOM 2002 N N . LYS A 1 238 ? 1.635 -15.616 31.542 1.00 70.06 238 LYS A N 1
ATOM 2003 C CA . LYS A 1 238 ? 3.004 -15.180 31.199 1.00 70.06 238 LYS A CA 1
ATOM 2004 C C . LYS A 1 238 ? 4.086 -15.905 32.002 1.00 70.06 238 LYS A C 1
ATOM 2006 O O . LYS A 1 238 ? 5.129 -16.217 31.433 1.00 70.06 238 LYS A O 1
ATOM 2011 N N . LYS A 1 239 ? 3.864 -16.155 33.297 1.00 61.75 239 LYS A N 1
ATOM 2012 C CA . LYS A 1 239 ? 4.794 -16.942 34.121 1.00 61.75 239 LYS A CA 1
ATOM 2013 C C . LYS A 1 239 ? 4.847 -18.395 33.644 1.00 61.75 239 LYS A C 1
ATOM 2015 O O . LYS A 1 239 ? 5.942 -18.877 33.405 1.00 61.75 239 LYS A O 1
ATOM 2020 N N . GLY A 1 240 ? 3.700 -19.025 33.381 1.00 56.22 240 GLY A N 1
ATOM 2021 C CA . GLY A 1 240 ? 3.628 -20.386 32.835 1.00 56.22 240 GLY A CA 1
ATOM 2022 C C . GLY A 1 240 ? 4.323 -20.539 31.478 1.00 56.22 240 GLY A C 1
ATOM 2023 O O . GLY A 1 240 ? 5.083 -21.481 31.290 1.00 56.22 240 GLY A O 1
ATOM 2024 N N . LYS A 1 241 ? 4.167 -19.570 30.560 1.00 53.31 241 LYS A N 1
ATOM 2025 C CA . LYS A 1 241 ? 4.920 -19.557 29.291 1.00 53.31 241 LYS A CA 1
ATOM 2026 C C . LYS A 1 241 ? 6.434 -19.434 29.487 1.00 53.31 241 LYS A C 1
ATOM 2028 O O . LYS A 1 241 ? 7.176 -20.159 28.845 1.00 53.31 241 LYS A O 1
ATOM 2033 N N . LYS A 1 242 ? 6.896 -18.576 30.407 1.00 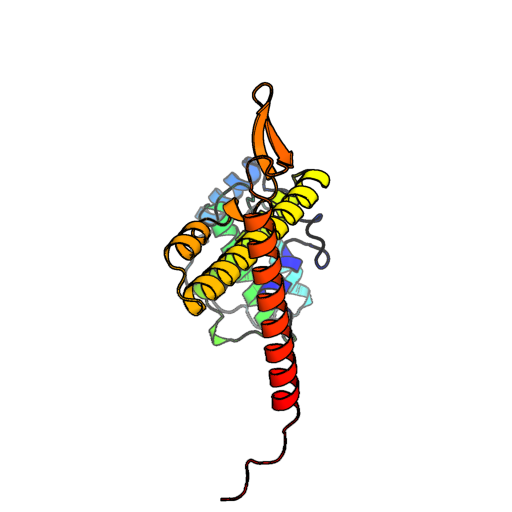49.50 242 LYS A N 1
ATOM 2034 C CA . LYS A 1 242 ? 8.333 -18.465 30.728 1.00 49.50 242 LYS A CA 1
ATOM 2035 C C . LYS A 1 242 ? 8.917 -19.743 31.335 1.00 49.50 242 LYS A C 1
ATOM 2037 O O . LYS A 1 242 ? 10.115 -19.957 31.190 1.00 49.50 242 LYS A O 1
ATOM 2042 N N . THR A 1 243 ? 8.112 -20.547 32.026 1.00 41.91 243 THR A N 1
ATOM 2043 C CA . THR A 1 243 ? 8.554 -21.839 32.567 1.00 41.91 243 THR A CA 1
ATOM 2044 C C . THR A 1 243 ? 8.626 -22.909 31.475 1.00 41.91 243 THR A C 1
ATOM 2046 O O . THR A 1 243 ? 9.554 -23.706 31.479 1.00 41.91 243 THR A O 1
ATOM 2049 N N . ILE A 1 244 ? 7.704 -22.890 30.506 1.00 43.62 244 ILE A N 1
ATOM 2050 C CA . ILE A 1 244 ? 7.687 -23.836 29.376 1.00 43.62 244 ILE A CA 1
ATOM 2051 C C . ILE A 1 244 ? 8.809 -23.528 28.367 1.00 43.62 244 ILE A C 1
ATOM 2053 O O . ILE A 1 244 ? 9.474 -24.448 27.907 1.00 43.62 244 ILE A O 1
ATOM 2057 N N . ASP A 1 245 ? 9.111 -22.252 28.105 1.00 42.88 245 ASP A N 1
ATOM 2058 C CA . ASP A 1 245 ? 10.220 -21.844 27.217 1.00 42.88 245 ASP A CA 1
ATOM 2059 C C . ASP A 1 245 ? 11.622 -22.048 27.845 1.00 42.88 245 ASP A C 1
ATOM 2061 O O . ASP A 1 245 ? 12.636 -21.762 27.209 1.00 42.88 245 ASP A O 1
ATOM 2065 N N . ARG A 1 246 ? 11.705 -22.523 29.099 1.00 39.16 246 ARG A N 1
ATOM 2066 C CA . ARG A 1 246 ? 12.960 -22.831 29.816 1.00 39.16 246 ARG A CA 1
ATOM 2067 C C . ARG A 1 246 ? 13.225 -24.327 30.003 1.00 39.16 246 ARG A C 1
ATOM 2069 O O . ARG A 1 246 ? 14.153 -24.669 30.725 1.00 39.16 246 ARG A O 1
ATOM 2076 N N . LEU A 1 247 ? 12.461 -25.199 29.347 1.00 36.56 247 LEU A N 1
ATOM 2077 C CA . LEU A 1 247 ? 12.726 -26.640 29.318 1.00 36.56 247 LEU A CA 1
ATOM 2078 C C . LEU A 1 247 ? 13.157 -27.100 27.913 1.00 36.56 247 LEU A C 1
ATOM 2080 O O . LEU A 1 247 ? 12.354 -27.689 27.187 1.00 36.56 247 LEU A O 1
ATOM 2084 N N . PRO A 1 248 ? 14.409 -26.864 27.489 1.00 44.94 248 PRO A N 1
ATOM 2085 C CA . PRO A 1 248 ? 15.120 -27.846 26.687 1.00 44.94 248 PRO A CA 1
ATOM 2086 C C . PRO A 1 248 ? 15.676 -28.920 27.642 1.00 44.94 248 PRO A C 1
ATOM 2088 O O . PRO A 1 248 ? 16.161 -28.568 28.706 1.00 44.94 248 PRO A O 1
ATOM 2091 N N . GLU A 1 249 ? 15.606 -30.197 27.257 1.00 48.03 249 GLU A N 1
ATOM 2092 C CA . GLU A 1 249 ? 15.967 -31.398 28.052 1.00 48.03 249 GLU A CA 1
ATOM 2093 C C . GLU A 1 249 ? 14.800 -32.020 28.833 1.00 48.03 249 GLU A C 1
ATOM 2095 O O . GLU A 1 249 ? 14.678 -31.865 30.038 1.00 48.03 249 GLU A O 1
ATOM 2100 N N . LEU A 1 250 ? 13.922 -32.734 28.118 1.00 38.12 250 LEU A N 1
ATOM 2101 C CA . LEU A 1 250 ? 13.247 -33.967 28.584 1.00 38.12 250 LEU A CA 1
ATOM 2102 C C . LEU A 1 250 ? 12.473 -34.641 27.427 1.00 38.12 250 LEU A C 1
ATOM 2104 O O . LEU A 1 250 ? 11.377 -35.170 27.586 1.00 38.12 250 LEU A O 1
ATOM 2108 N N . ARG A 1 251 ? 13.038 -34.607 26.214 1.00 42.72 251 ARG A N 1
ATOM 2109 C CA . ARG A 1 251 ? 12.562 -35.404 25.074 1.00 42.72 251 ARG A CA 1
ATOM 2110 C C . ARG A 1 251 ? 13.749 -36.079 24.397 1.00 42.72 251 ARG A C 1
ATOM 2112 O O . ARG A 1 251 ? 14.243 -35.596 23.386 1.00 42.72 251 ARG A O 1
ATOM 2119 N N . SER A 1 252 ? 14.242 -37.139 25.022 1.00 41.94 252 SER A N 1
ATOM 2120 C CA . SER A 1 252 ? 14.878 -38.291 24.364 1.00 41.94 252 SER A CA 1
ATOM 2121 C C . SER A 1 252 ? 15.270 -39.318 25.424 1.00 41.94 252 SER A C 1
ATOM 2123 O O . SER A 1 252 ? 16.422 -39.435 25.816 1.00 41.94 252 SER A O 1
ATOM 2125 N N . THR A 1 253 ? 14.278 -40.062 25.889 1.00 39.56 253 THR A N 1
ATOM 2126 C CA . THR A 1 253 ? 14.460 -41.467 26.252 1.00 39.56 253 THR A CA 1
ATOM 2127 C C . THR A 1 253 ? 13.178 -42.147 25.820 1.00 39.56 253 THR A C 1
ATOM 2129 O O . THR A 1 253 ? 12.172 -42.038 26.515 1.00 39.56 253 THR A O 1
ATOM 2132 N N . ASP A 1 254 ? 13.197 -42.620 24.580 1.00 36.53 254 ASP A N 1
ATOM 2133 C CA . ASP A 1 254 ? 12.746 -43.946 24.154 1.00 36.53 254 ASP A CA 1
ATOM 2134 C C . ASP A 1 254 ? 13.319 -44.198 22.751 1.00 36.53 254 ASP A C 1
ATOM 2136 O O . ASP A 1 254 ? 13.199 -43.287 21.893 1.00 36.53 254 ASP A O 1
#

Mean predicted aligned error: 14.87 Å

Sequence (254 aa):
MRSAVHAHCVFLLKVRDKDFSSLPAPPSTEEREIAIQVAGHLGYVPKDVFNEPSTQVQSQGFQSYCKNELHKLGLKRFTWDWESSWQHPFNELMSMVFYRTFRLALVSTEYHHYCWNKDHNNYGVVAALMERYFTYLKREWKSIQKDAEYLVKKKENQKLAKIRQRTCERRREWCDTAKFPILASQFNDPRVCSDTEEVLENGRQVYRKVGLRWRSQLFNELVLKMDRDIEFCNRIKKKGKKTIDRLPELRSTD